Protein AF-A0A7J4UZ58-F1 (afdb_monomer_lite)

pLDDT: mean 90.43, std 11.63, range [40.84, 98.69]

Sequence (349 aa):
MAEDREKKTPEQIKGKILDALNAKPLNALDISKAINSNWSTVKSYIVELVKEEKVKELAFGEKNVIYVKVTGDTYFNLPVKEKDRDMMKFIFSNAIREYRRLKGTQIKKTELAKLVYHIDSKMNLKLPIVWYLYGPMPLMIIDVQRDYSTTYIPENGRQIIKEIEKWITEKSKMYVREIVKECYLQSNAKLYDLKQDLFAMLQSGKVDGIGNNAREFYLAYLTGDYSENERQMVYEFYSIVSGLEFLNKLSKEAMSKILIALDGLWKFIASKTLYQSMIKIGYSKDELEIYLGSIIETKKMLAQESLNELNEEYLGALPSKPIRLKENEISRKIAKVMDEWTQSESWRK

Radius of gyration: 27.01 Å; chains: 1; bounding box: 63×48×90 Å

Secondary structure (DSSP, 8-state):
---------HHHHHHHHHHHHHHS-B-HHHHHHHTT--HHHHHHHHHHHHHTTSEEEEEETTTEEEEEE--SSBGGG----HHHHHHHHHHHHHHHHHHHHHHSSPPPHHHHHHHHHHHHHHHT----EEEETTEEEESBPP-TTS----S---TTHHHHHHHHHHHHHHGGGS-HHHHHHHHHHHTT-HHHHHHHHHHHHHHHT--TTHHHHHHHHHHHHHTS---HHHHHHHHHHHHHHHHHHHTT---HHHHHHHHHHHHHHHHHHHHHHHHHHHHHTT--HHHHIIIIIHHHHHHHHHHHHHHHHHHHHHHHHS-SS-------HHHHHHHHHHHHHHHHHHTT-

Structure (mmCIF, N/CA/C/O backbone):
data_AF-A0A7J4UZ58-F1
#
_entry.id   AF-A0A7J4UZ58-F1
#
loop_
_atom_site.group_PDB
_atom_site.id
_atom_site.type_symbol
_atom_site.label_atom_id
_atom_site.label_alt_id
_atom_site.label_comp_id
_atom_site.label_asym_id
_atom_site.label_entity_id
_atom_site.label_seq_id
_atom_site.pdbx_PDB_ins_code
_atom_site.Cartn_x
_atom_site.Cartn_y
_atom_site.Cartn_z
_atom_site.occupancy
_atom_site.B_iso_or_equiv
_atom_site.auth_seq_id
_atom_site.auth_comp_id
_atom_site.auth_asym_id
_atom_site.auth_atom_id
_atom_site.pdbx_PDB_model_num
ATOM 1 N N . MET A 1 1 ? -42.752 19.132 30.552 1.00 40.84 1 MET A N 1
ATOM 2 C CA . MET A 1 1 ? -41.726 18.656 31.501 1.00 40.84 1 MET A CA 1
ATOM 3 C C . MET A 1 1 ? -40.384 18.810 30.813 1.00 40.84 1 MET A C 1
ATOM 5 O O . MET A 1 1 ? -40.137 18.105 29.845 1.00 40.84 1 MET A O 1
ATOM 9 N N . ALA A 1 2 ? -39.602 19.816 31.198 1.00 42.69 2 ALA A N 1
ATOM 10 C CA . ALA A 1 2 ? -38.239 19.957 30.707 1.00 42.69 2 ALA A CA 1
ATOM 11 C C . ALA A 1 2 ? -37.394 18.938 31.474 1.00 42.69 2 ALA A C 1
ATOM 13 O O . ALA A 1 2 ? -37.239 19.077 32.683 1.00 42.69 2 ALA A O 1
ATOM 14 N N . GLU A 1 3 ? -36.942 17.879 30.801 1.00 46.44 3 GLU A N 1
ATOM 15 C CA . GLU A 1 3 ? -35.879 17.036 31.345 1.00 46.44 3 GLU A CA 1
ATOM 16 C C . GLU A 1 3 ? -34.691 17.942 31.658 1.00 46.44 3 GLU A C 1
ATOM 18 O O . GLU A 1 3 ? -34.202 18.661 30.780 1.00 46.44 3 GLU A O 1
ATOM 23 N N . ASP A 1 4 ? -34.284 17.934 32.921 1.00 43.88 4 ASP A N 1
ATOM 24 C CA . ASP A 1 4 ? -33.146 18.677 33.433 1.00 43.88 4 ASP A CA 1
ATOM 25 C C . ASP A 1 4 ? -31.890 18.126 32.743 1.00 43.88 4 ASP A C 1
ATOM 27 O O . ASP A 1 4 ? -31.331 17.092 33.115 1.00 43.88 4 ASP A O 1
ATOM 31 N N . ARG A 1 5 ? -31.519 18.734 31.611 1.00 57.69 5 ARG A N 1
ATOM 32 C CA . ARG A 1 5 ? -30.355 18.315 30.829 1.00 57.69 5 ARG A CA 1
ATOM 33 C C . ARG A 1 5 ? -29.116 18.698 31.620 1.00 57.69 5 ARG A C 1
ATOM 35 O O . ARG A 1 5 ? -28.668 19.842 31.553 1.00 57.69 5 ARG A O 1
ATOM 42 N N . GLU A 1 6 ? -28.562 17.722 32.330 1.00 66.06 6 GLU A N 1
ATOM 43 C CA . GLU A 1 6 ? -27.261 17.805 32.988 1.00 66.06 6 GLU A CA 1
ATOM 44 C C . GLU A 1 6 ? -26.247 18.494 32.054 1.00 66.06 6 GLU A C 1
ATOM 46 O O . GLU A 1 6 ? -26.029 18.071 30.907 1.00 66.06 6 GLU A O 1
ATOM 51 N N . LYS A 1 7 ? -25.672 19.617 32.506 1.00 70.75 7 LYS A N 1
ATOM 52 C CA . LYS A 1 7 ? -24.712 20.390 31.709 1.00 70.75 7 LYS A CA 1
ATOM 53 C C . LYS A 1 7 ? -23.447 19.556 31.512 1.00 70.75 7 LYS A C 1
ATOM 55 O O . LYS A 1 7 ? -22.651 19.401 32.431 1.00 70.75 7 LYS A O 1
ATOM 60 N N . LYS A 1 8 ? -23.257 19.048 30.293 1.00 79.19 8 LYS A N 1
ATOM 61 C CA . LYS A 1 8 ? -22.042 18.326 29.890 1.00 79.19 8 LYS A CA 1
ATOM 62 C C . LYS A 1 8 ? -20.824 19.254 29.999 1.00 79.19 8 LYS A C 1
ATOM 64 O O . LYS A 1 8 ? -20.886 20.390 29.528 1.00 79.19 8 LYS A O 1
ATOM 69 N N . THR A 1 9 ? -19.722 18.771 30.569 1.00 88.38 9 THR A N 1
ATOM 70 C CA . THR A 1 9 ? -18.454 19.519 30.620 1.00 88.38 9 THR A CA 1
ATOM 71 C C . THR A 1 9 ? -17.798 19.603 29.231 1.00 88.38 9 THR A C 1
ATOM 73 O O . THR A 1 9 ? -18.103 18.780 28.357 1.00 88.38 9 THR A O 1
ATOM 76 N N . PRO A 1 10 ? -16.878 20.559 28.998 1.00 87.56 10 PRO A N 1
ATOM 77 C CA . PRO A 1 10 ? -16.119 20.647 27.748 1.00 87.56 10 PRO A CA 1
ATOM 78 C C . PRO A 1 10 ? -15.441 19.325 27.352 1.00 87.56 10 PRO A C 1
ATOM 80 O O . PRO A 1 10 ? -15.544 18.881 26.208 1.00 87.56 10 PRO A O 1
ATOM 83 N N . GLU A 1 11 ? -14.818 18.641 28.309 1.00 90.38 11 GLU A N 1
ATOM 84 C CA . GLU A 1 11 ? -14.111 17.372 28.113 1.00 90.38 11 GLU A CA 1
ATOM 85 C C . GLU A 1 11 ? -15.078 16.241 27.759 1.00 90.38 11 GLU A C 1
ATOM 87 O O . GLU A 1 11 ? -14.784 15.426 26.885 1.00 90.38 11 GLU A O 1
ATOM 92 N N . GLN A 1 12 ? -16.263 16.216 28.376 1.00 91.88 12 GLN A N 1
ATOM 93 C CA . GLN A 1 12 ? -17.307 15.248 28.041 1.00 91.88 12 GLN A CA 1
ATOM 94 C C . GLN A 1 12 ? -17.827 15.450 26.615 1.00 91.88 12 GLN A C 1
ATOM 96 O O . GLN A 1 12 ? -18.115 14.476 25.919 1.00 91.88 12 GLN A O 1
A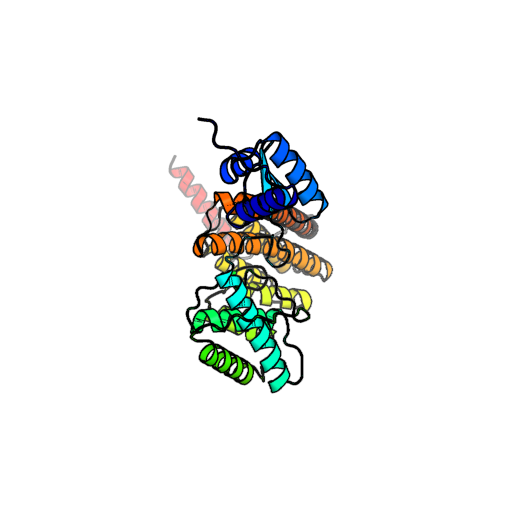TOM 101 N N . ILE A 1 13 ? -17.952 16.701 26.160 1.00 92.25 13 ILE A N 1
ATOM 102 C CA . ILE A 1 13 ? -18.369 16.997 24.785 1.00 92.25 13 ILE A CA 1
ATOM 103 C C . ILE A 1 13 ? -17.272 16.580 23.803 1.00 92.25 13 ILE A C 1
ATOM 105 O O . ILE A 1 13 ? -17.574 15.870 22.845 1.00 92.25 13 ILE A O 1
ATOM 109 N N . LYS A 1 14 ? -16.008 16.942 24.063 1.00 94.62 14 LYS A N 1
ATOM 110 C CA . LYS A 1 14 ? -14.858 16.510 23.251 1.00 94.62 14 LYS A CA 1
ATOM 111 C C . LYS A 1 14 ? -14.766 14.984 23.160 1.00 94.62 14 LYS A C 1
ATOM 113 O O . LYS A 1 14 ? -14.627 14.457 22.060 1.00 94.62 14 LYS A O 1
ATOM 118 N N . GLY A 1 15 ? -14.920 14.275 24.280 1.00 93.50 15 GLY A N 1
ATOM 119 C CA . GLY A 1 15 ? -14.957 12.810 24.318 1.00 93.50 15 GLY A CA 1
ATOM 120 C C . GLY A 1 15 ? -16.061 12.237 23.428 1.00 93.50 15 GLY A C 1
ATOM 121 O O . GLY A 1 15 ? -15.781 11.446 22.534 1.00 93.50 15 GLY A O 1
ATOM 122 N N . LYS A 1 16 ? -17.295 12.738 23.567 1.00 94.31 16 LYS A N 1
ATOM 123 C CA . LYS A 1 16 ? -18.430 12.298 22.736 1.00 94.31 16 LYS A CA 1
ATOM 124 C C . LYS A 1 16 ? -18.244 12.592 21.246 1.00 94.31 16 LYS A C 1
ATOM 126 O O . LYS A 1 16 ? -18.680 11.794 20.421 1.00 94.31 16 LYS A O 1
ATOM 131 N N . ILE A 1 17 ? -17.606 13.710 20.886 1.00 94.56 17 ILE A N 1
ATOM 132 C CA . ILE A 1 17 ? -17.245 14.006 19.490 1.00 94.56 17 ILE A CA 1
ATOM 133 C C . ILE A 1 17 ? -16.279 12.935 18.966 1.00 94.56 17 ILE A C 1
ATOM 135 O O . ILE A 1 17 ? -16.510 12.373 17.897 1.00 94.56 17 ILE A O 1
ATOM 139 N N . LEU A 1 18 ? -15.225 12.621 19.722 1.00 93.06 18 LEU A N 1
ATOM 140 C CA . LEU A 1 18 ? -14.241 11.605 19.337 1.00 93.06 18 LEU A CA 1
ATOM 141 C C . LEU A 1 18 ? -14.850 10.198 19.260 1.00 93.06 18 LEU A C 1
ATOM 143 O O . LEU A 1 18 ? -14.444 9.418 18.401 1.00 93.06 18 LEU A O 1
ATOM 147 N N . ASP A 1 19 ? -15.822 9.877 20.112 1.00 90.75 19 ASP A N 1
ATOM 148 C CA . ASP A 1 19 ? -16.545 8.603 20.074 1.00 90.75 19 ASP A CA 1
ATOM 149 C C . ASP A 1 19 ? -17.475 8.504 18.860 1.00 90.75 19 ASP A C 1
ATOM 151 O O . ASP A 1 19 ? -17.537 7.460 18.213 1.00 90.75 19 ASP A O 1
ATOM 155 N N . ALA A 1 20 ? -18.148 9.596 18.486 1.00 91.62 20 ALA A N 1
ATOM 156 C CA . ALA A 1 20 ? -18.936 9.637 17.256 1.00 91.62 20 ALA A CA 1
ATOM 157 C C . ALA A 1 20 ? -18.043 9.454 16.013 1.00 91.62 20 ALA A C 1
ATOM 159 O O . ALA A 1 20 ? -18.374 8.683 15.112 1.00 91.62 20 ALA A O 1
ATOM 160 N N . LEU A 1 21 ? -16.878 10.110 15.999 1.00 90.25 21 LEU A N 1
ATOM 161 C CA . LEU A 1 21 ? -15.898 10.030 14.911 1.00 90.25 21 LEU A CA 1
ATOM 162 C C . LEU A 1 21 ? -15.091 8.722 14.882 1.00 90.25 21 LEU A C 1
ATOM 164 O O . LEU A 1 21 ? -14.483 8.412 13.861 1.00 90.25 21 LEU A O 1
ATOM 168 N N . ASN A 1 22 ? -15.081 7.944 15.971 1.00 84.81 22 ASN A N 1
ATOM 169 C CA . ASN A 1 22 ? -14.521 6.587 15.987 1.00 84.81 22 ASN A CA 1
ATOM 170 C C . ASN A 1 22 ? -15.298 5.645 15.058 1.00 84.81 22 ASN A C 1
ATOM 172 O O . ASN A 1 22 ? -14.719 4.698 14.529 1.00 84.81 22 ASN A O 1
ATOM 176 N N . ALA A 1 23 ? -16.606 5.873 14.903 1.00 80.62 23 ALA A N 1
ATOM 177 C CA . ALA A 1 23 ? -17.464 5.002 14.115 1.00 80.62 23 ALA A CA 1
ATOM 178 C C . ALA A 1 23 ? -17.334 5.280 12.613 1.00 80.62 23 ALA A C 1
ATOM 180 O O . ALA A 1 23 ? -17.214 4.338 11.834 1.00 80.62 23 ALA A O 1
ATOM 181 N N . LYS A 1 24 ? -17.372 6.559 12.214 1.00 84.69 24 LYS A N 1
ATOM 182 C CA . LYS A 1 24 ? -17.272 6.994 10.813 1.00 84.69 24 LYS A CA 1
ATOM 183 C C . LYS A 1 24 ? -16.962 8.496 10.693 1.00 84.69 24 LYS A C 1
ATOM 185 O O . LYS A 1 24 ? -17.188 9.232 11.657 1.00 84.69 24 LYS A O 1
ATOM 190 N N . PRO A 1 25 ? -16.509 8.973 9.517 1.00 88.69 25 PRO A N 1
ATOM 191 C CA . PRO A 1 25 ? -16.452 10.400 9.209 1.00 88.69 25 PRO A CA 1
ATOM 192 C C . PRO A 1 25 ? -17.823 11.067 9.326 1.00 88.69 25 PRO A C 1
ATOM 194 O O . PRO A 1 25 ? -18.823 10.518 8.863 1.00 88.69 25 PRO A O 1
ATOM 197 N N . LEU A 1 26 ? -17.876 12.269 9.902 1.00 91.38 26 LEU A N 1
ATOM 198 C CA . LEU A 1 26 ? -19.118 13.029 10.065 1.00 91.38 26 LEU A CA 1
ATOM 199 C C . LEU A 1 26 ? -18.877 14.525 9.840 1.00 91.38 26 LEU A C 1
ATOM 201 O O . LEU A 1 26 ? -17.816 15.049 10.174 1.00 91.38 26 LEU A O 1
ATOM 205 N N . ASN A 1 27 ? -19.876 15.239 9.323 1.00 92.62 27 ASN A N 1
ATOM 206 C CA . ASN A 1 27 ? -19.876 16.705 9.342 1.00 92.62 27 ASN A CA 1
ATOM 207 C C . ASN A 1 27 ? -20.341 17.232 10.720 1.00 92.62 27 ASN A C 1
ATOM 209 O O . ASN A 1 27 ? -20.888 16.493 11.542 1.00 92.62 27 ASN A O 1
ATOM 213 N N . ALA A 1 28 ? -20.164 18.532 10.978 1.00 92.38 28 ALA A N 1
ATOM 214 C CA . ALA A 1 28 ? -20.520 19.139 12.269 1.00 92.38 28 ALA A CA 1
ATOM 215 C 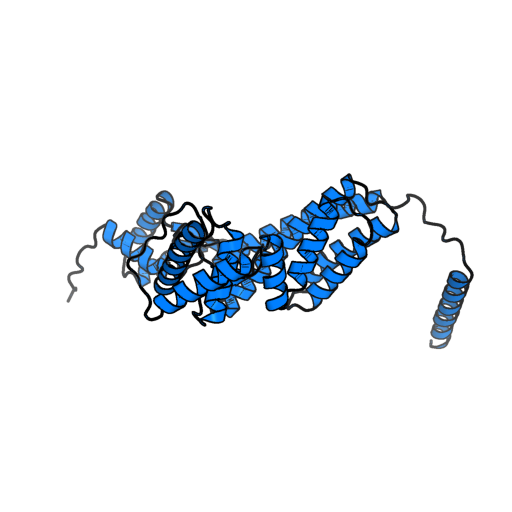C . ALA A 1 28 ? -22.010 18.985 12.645 1.00 92.38 28 ALA A C 1
ATOM 217 O O . ALA A 1 28 ? -22.341 18.880 13.829 1.00 92.38 28 ALA A O 1
ATOM 218 N N . LEU A 1 29 ? -22.914 18.966 11.659 1.00 92.69 29 LEU A N 1
ATOM 219 C CA . LEU A 1 29 ? -24.349 18.789 11.891 1.00 92.69 29 LEU A CA 1
ATOM 220 C C . LEU A 1 29 ? -24.670 17.364 12.344 1.00 92.69 29 LEU A C 1
ATOM 222 O O . LEU A 1 29 ? -25.416 17.179 13.305 1.00 92.69 29 LEU A O 1
ATOM 226 N N . ASP A 1 30 ? -24.078 16.367 11.700 1.00 94.06 30 ASP A N 1
ATOM 227 C CA . ASP A 1 30 ? -24.300 14.968 12.047 1.00 94.06 30 ASP A CA 1
ATOM 228 C C . ASP A 1 30 ? -23.662 14.614 13.393 1.00 94.06 30 ASP A C 1
ATOM 230 O O . ASP A 1 30 ? -24.269 13.884 14.175 1.00 94.06 30 ASP A O 1
ATOM 234 N N . ILE A 1 31 ? -22.513 15.211 13.733 1.00 94.69 31 ILE A N 1
ATOM 235 C CA . ILE A 1 31 ? -21.921 15.102 15.078 1.00 94.69 31 ILE A CA 1
ATOM 236 C C . ILE A 1 31 ? -22.871 15.694 16.126 1.00 94.69 31 ILE A C 1
ATOM 238 O O . ILE A 1 31 ? -23.152 15.053 17.137 1.00 94.69 31 ILE A O 1
ATOM 242 N N . SER A 1 32 ? -23.405 16.896 15.878 1.00 94.00 32 SER A N 1
ATOM 243 C CA . SER A 1 32 ? -24.368 17.566 16.765 1.00 94.00 32 SER A CA 1
ATOM 244 C C . SER A 1 32 ? -25.606 16.712 17.037 1.00 94.00 32 SER A C 1
ATOM 246 O O . SER A 1 32 ? -26.010 16.583 18.199 1.00 94.00 32 SER A O 1
ATOM 248 N N . LYS A 1 33 ? -26.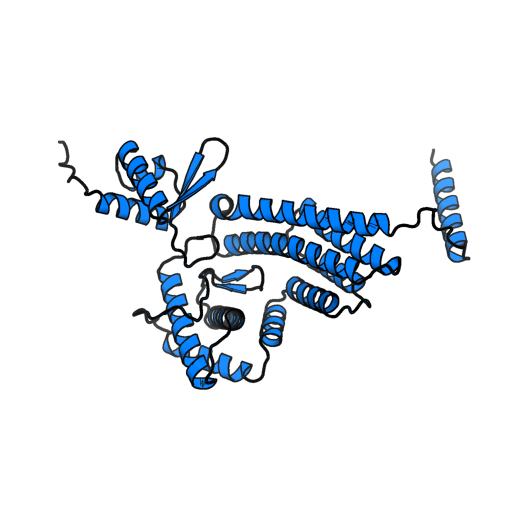152 16.069 15.998 1.00 94.19 33 LYS A N 1
ATOM 249 C CA . LYS A 1 33 ? -27.254 15.108 16.127 1.00 94.19 33 LYS A CA 1
ATOM 250 C C . LYS A 1 33 ? -26.836 13.873 16.926 1.00 94.19 33 LYS A C 1
ATOM 252 O O . LYS A 1 33 ? -27.529 13.514 17.873 1.00 94.19 33 LYS A O 1
ATOM 257 N N . ALA A 1 34 ? -25.696 13.263 16.595 1.00 92.81 34 ALA A N 1
ATOM 258 C CA . ALA A 1 34 ? -25.220 12.030 17.223 1.00 92.81 34 ALA A CA 1
ATOM 259 C C . ALA A 1 34 ? -24.989 12.177 18.735 1.00 92.81 34 ALA A C 1
ATOM 261 O O . ALA A 1 34 ? -25.316 11.275 19.501 1.00 92.81 34 ALA A O 1
ATOM 262 N N . ILE A 1 35 ? -24.465 13.322 19.185 1.00 93.62 35 ILE A N 1
ATOM 263 C CA . ILE A 1 35 ? -24.144 13.541 20.605 1.00 93.62 35 ILE A CA 1
ATOM 264 C C . ILE A 1 35 ? -25.227 14.321 21.369 1.00 93.62 35 ILE A C 1
ATOM 266 O O . ILE A 1 35 ? -25.037 14.621 22.558 1.00 93.62 35 ILE A O 1
ATOM 270 N N . ASN A 1 36 ? -26.337 14.665 20.699 1.00 92.50 36 ASN A N 1
ATOM 271 C CA . ASN A 1 36 ? -27.421 15.518 21.193 1.00 92.50 36 ASN A CA 1
ATOM 272 C C . ASN A 1 36 ? -26.872 16.796 21.861 1.00 92.50 36 ASN A C 1
ATOM 274 O O . ASN A 1 36 ? -26.967 16.982 23.082 1.00 92.50 36 ASN A O 1
ATOM 278 N N . SER A 1 37 ? -26.189 17.625 21.067 1.00 91.31 37 SER A N 1
ATOM 279 C CA . SER A 1 37 ? -25.589 18.895 21.500 1.00 91.31 37 SER A CA 1
ATOM 280 C C . SER A 1 37 ? -25.815 19.995 20.466 1.00 91.31 37 SER A C 1
ATOM 282 O O . SER A 1 37 ? -26.085 19.710 19.301 1.00 91.31 37 SER A O 1
ATOM 284 N N . ASN A 1 38 ? -25.706 21.258 20.880 1.00 93.19 38 ASN A N 1
ATOM 285 C CA . ASN A 1 38 ? -25.886 22.399 19.987 1.00 93.19 38 ASN A CA 1
ATOM 286 C C . ASN A 1 38 ? -24.770 22.451 18.928 1.00 93.19 38 ASN A C 1
ATOM 288 O O . ASN A 1 38 ? -23.594 22.251 19.236 1.00 93.19 38 ASN A O 1
ATOM 292 N N . TRP A 1 39 ? -25.142 22.750 17.683 1.00 92.62 39 TRP A N 1
ATOM 293 C CA . TRP A 1 39 ? -24.215 22.829 16.557 1.00 92.62 39 TRP A CA 1
ATOM 294 C C . TRP A 1 39 ? -23.080 23.843 16.761 1.00 92.62 39 TRP A C 1
ATOM 296 O O . TRP A 1 39 ? -21.934 23.529 16.445 1.00 92.62 39 TRP A O 1
ATOM 306 N N . SER A 1 40 ? -23.357 25.028 17.321 1.00 91.75 40 SER A N 1
ATOM 307 C CA . SER A 1 40 ? -22.324 26.051 17.548 1.00 91.75 40 SER A CA 1
ATOM 308 C C . SER A 1 40 ? -21.296 25.588 18.583 1.00 91.75 40 SER A C 1
ATOM 310 O O . SER A 1 40 ? -20.094 25.749 18.378 1.00 91.75 40 SER A O 1
ATOM 312 N N . THR A 1 41 ? -21.761 24.924 19.645 1.00 91.94 41 THR A N 1
ATOM 313 C CA . THR A 1 41 ? -20.916 24.298 20.667 1.00 91.94 41 THR A CA 1
ATOM 314 C C . THR A 1 41 ? -20.043 23.199 20.067 1.00 91.94 41 THR A C 1
ATOM 316 O O . THR A 1 41 ? -18.834 23.184 20.285 1.00 91.94 41 THR A O 1
ATOM 319 N N . VAL A 1 42 ? -20.631 22.304 19.267 1.00 93.62 42 VAL A N 1
ATOM 320 C CA . VAL A 1 42 ? -19.889 21.243 18.571 1.00 93.62 42 VAL A CA 1
ATOM 321 C C . VAL A 1 42 ? -18.829 21.830 17.647 1.00 93.62 42 VAL A C 1
ATOM 323 O O . VAL A 1 42 ? -17.684 21.394 17.695 1.00 93.62 42 VAL A O 1
ATOM 326 N N . LYS A 1 43 ? -19.169 22.856 16.862 1.00 93.25 43 LYS A N 1
ATOM 327 C CA . LYS A 1 43 ? -18.223 23.516 15.959 1.00 93.25 43 LYS A CA 1
ATOM 328 C C . LYS A 1 43 ? -17.033 24.127 16.707 1.00 93.25 43 LYS A C 1
ATOM 330 O O . LYS A 1 43 ? -15.903 23.941 16.268 1.00 93.25 43 LYS A O 1
ATOM 335 N N . SER A 1 44 ? -17.265 24.794 17.842 1.00 94.81 44 SER A N 1
ATOM 336 C CA . SER A 1 44 ? -16.187 25.349 18.680 1.00 94.81 44 SER A CA 1
ATOM 337 C C . SER A 1 44 ? -15.220 24.261 19.150 1.00 94.81 44 SER A C 1
ATOM 339 O O . SER A 1 44 ? -14.011 24.377 18.955 1.00 94.81 44 SER A O 1
ATOM 341 N N . TYR A 1 45 ? -15.745 23.163 19.700 1.00 96.25 45 TYR A N 1
ATOM 342 C CA . TYR A 1 45 ? -14.899 22.080 20.205 1.00 96.25 45 TYR A CA 1
ATOM 343 C C . TYR A 1 45 ? -14.229 21.261 19.105 1.00 96.25 45 TYR A C 1
ATOM 345 O O . TYR A 1 45 ? -13.135 20.752 19.324 1.00 96.25 45 TYR A O 1
ATOM 353 N N . ILE A 1 46 ? -14.830 21.157 17.920 1.00 94.62 46 ILE A N 1
ATOM 354 C CA . ILE A 1 46 ? -14.162 20.571 16.755 1.00 94.62 46 ILE A CA 1
ATOM 355 C C . ILE A 1 46 ? -12.933 21.399 16.373 1.00 94.62 46 ILE A C 1
ATOM 357 O O . ILE A 1 46 ? -11.870 20.820 16.185 1.00 94.62 46 ILE A O 1
ATOM 361 N N . VAL A 1 47 ? -13.037 22.733 16.319 1.00 94.06 47 VAL A N 1
ATOM 362 C CA . VAL A 1 47 ? -11.887 23.607 16.018 1.00 94.06 47 VAL A CA 1
ATOM 363 C C . VAL A 1 47 ? -10.764 23.415 17.040 1.00 94.06 47 VAL A C 1
ATOM 365 O O . VAL A 1 47 ? -9.593 23.373 16.671 1.00 94.06 47 VAL A O 1
ATOM 368 N N . GLU A 1 48 ? -11.101 23.262 18.322 1.00 95.06 48 GLU A N 1
ATOM 369 C CA . GLU A 1 48 ? -10.116 22.921 19.354 1.00 95.06 48 GLU A CA 1
ATOM 370 C C . GLU A 1 48 ? -9.488 21.541 19.113 1.00 95.06 48 GLU A C 1
ATOM 372 O O . GLU A 1 48 ? -8.268 21.425 19.113 1.00 95.06 48 GLU A O 1
ATOM 377 N N . LEU A 1 49 ? -10.290 20.509 18.834 1.00 95.19 49 LEU A N 1
ATOM 378 C CA . LEU A 1 49 ? -9.794 19.157 18.552 1.00 95.19 49 LEU A CA 1
ATOM 379 C C . LEU A 1 49 ? -8.921 19.082 17.289 1.00 95.19 49 LEU A C 1
ATOM 381 O O . LEU A 1 49 ? -8.020 18.246 17.229 1.00 95.19 49 LEU A O 1
ATOM 385 N N . VAL A 1 50 ? -9.172 19.944 16.301 1.00 93.81 50 VAL A N 1
ATOM 386 C CA . VAL A 1 50 ? -8.330 20.100 15.106 1.00 93.81 50 VAL A CA 1
ATOM 387 C C . VAL A 1 50 ? -6.989 20.731 15.467 1.00 93.81 50 VAL A C 1
ATOM 389 O O . VAL A 1 50 ? -5.950 20.227 15.050 1.00 93.81 50 VAL A O 1
ATOM 392 N N . LYS A 1 51 ? -6.985 21.783 16.297 1.00 93.50 51 LYS A N 1
ATOM 393 C CA . LYS A 1 51 ? -5.745 22.386 16.821 1.00 93.50 51 LYS A CA 1
ATOM 394 C C . LYS A 1 51 ? -4.941 21.419 17.693 1.00 93.50 51 LYS A C 1
ATOM 396 O O . LYS A 1 51 ? -3.720 21.485 17.698 1.00 93.50 51 LYS A O 1
ATOM 401 N N . GLU A 1 52 ? -5.620 20.533 18.418 1.00 93.06 52 GLU A N 1
ATOM 402 C CA . GLU A 1 52 ? -5.014 19.458 19.215 1.00 93.06 52 GLU A CA 1
ATOM 403 C C . GLU A 1 52 ? -4.562 18.249 18.367 1.00 93.06 52 GLU A C 1
ATOM 405 O O . GLU A 1 52 ? -4.133 17.248 18.935 1.00 93.06 52 GLU A O 1
ATOM 410 N N . GLU A 1 53 ? -4.706 18.294 17.035 1.00 90.62 53 GLU A N 1
ATOM 411 C CA . GLU A 1 53 ? -4.387 17.203 16.095 1.00 90.62 53 GLU A CA 1
ATOM 412 C C . GLU A 1 53 ? -5.130 15.878 16.362 1.00 90.62 53 GLU A C 1
ATOM 414 O O . GLU A 1 53 ? -4.766 14.825 15.842 1.00 90.62 53 GLU A O 1
ATOM 419 N N . LYS A 1 54 ? -6.217 15.911 17.143 1.00 91.12 54 LYS A N 1
ATOM 420 C CA . LYS A 1 54 ? -7.067 14.740 17.434 1.00 91.12 54 LYS A CA 1
ATOM 421 C C . LYS A 1 54 ? -8.135 14.514 16.371 1.00 91.12 54 LYS A C 1
ATOM 423 O O . LYS A 1 54 ? -8.686 13.416 16.259 1.00 91.12 54 LYS A O 1
ATOM 428 N N . VAL A 1 55 ? -8.453 15.554 15.609 1.00 92.19 55 VAL A N 1
ATOM 429 C CA . VAL A 1 55 ? -9.402 15.538 14.496 1.00 92.19 55 VAL A CA 1
ATOM 430 C C . VAL A 1 55 ? -8.742 16.193 13.290 1.00 92.19 55 VAL A C 1
ATOM 432 O O . VAL A 1 55 ? -8.006 17.162 13.428 1.00 92.19 55 VAL A O 1
ATOM 435 N N . LYS A 1 56 ? -9.011 15.673 12.095 1.00 90.19 56 LYS A N 1
ATOM 436 C CA . LYS A 1 56 ? -8.589 16.275 10.833 1.00 90.19 56 LYS A CA 1
ATOM 437 C C . LYS A 1 56 ? -9.813 16.708 10.040 1.00 90.19 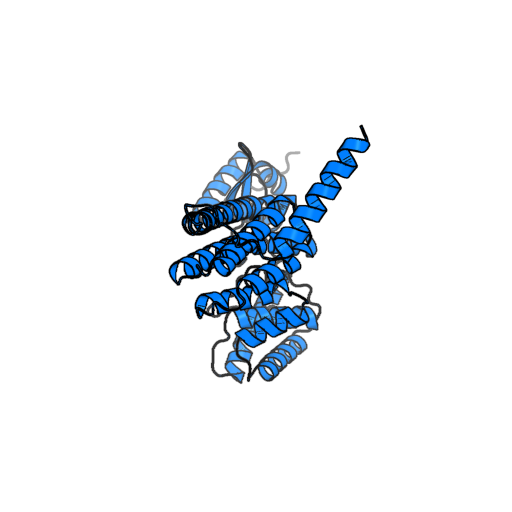56 LYS A C 1
ATOM 439 O O . LYS A 1 56 ? -10.802 15.977 9.970 1.00 90.19 56 LYS A O 1
ATOM 444 N N . GLU A 1 57 ? -9.721 17.885 9.439 1.00 89.25 57 GLU A N 1
ATOM 445 C CA . GLU A 1 57 ? -10.713 18.384 8.492 1.00 89.25 57 GLU A CA 1
ATOM 446 C C . GLU A 1 57 ? -10.394 17.860 7.090 1.00 89.25 57 GLU A C 1
ATOM 448 O O . GLU A 1 57 ? -9.254 17.939 6.623 1.00 89.25 57 GLU A O 1
ATOM 453 N N . LEU A 1 58 ? -11.405 17.314 6.425 1.00 84.00 58 LEU A N 1
ATOM 454 C CA . LEU A 1 58 ? -11.359 16.892 5.035 1.00 84.00 58 LEU A CA 1
ATOM 455 C C . LEU A 1 58 ? -12.431 17.680 4.282 1.00 84.00 58 LEU A C 1
ATOM 457 O O . LEU A 1 58 ? -13.622 17.583 4.586 1.00 84.00 58 LEU A O 1
ATOM 461 N N . ALA A 1 59 ? -12.003 18.495 3.321 1.00 74.31 59 ALA A N 1
ATOM 462 C CA . ALA A 1 59 ? -12.925 19.178 2.426 1.00 74.31 59 ALA A CA 1
ATOM 463 C C . ALA A 1 59 ? -13.531 18.154 1.457 1.00 74.31 59 ALA A C 1
ATOM 465 O O . ALA A 1 59 ? -12.803 17.441 0.767 1.00 74.31 59 ALA A O 1
ATOM 466 N N . PHE A 1 60 ? -14.859 18.081 1.415 1.00 64.62 60 PHE A N 1
ATOM 467 C CA . PHE A 1 60 ? -15.616 17.227 0.510 1.00 64.62 60 PHE A CA 1
ATOM 468 C C . PHE A 1 60 ? -16.487 18.113 -0.394 1.00 64.62 60 PHE A C 1
ATOM 470 O O . PHE A 1 60 ? -17.567 18.567 -0.011 1.00 64.62 60 PHE A O 1
ATOM 477 N N . GLY A 1 61 ? -15.988 18.410 -1.596 1.00 65.81 61 GLY A N 1
ATOM 478 C CA . GLY A 1 61 ? -16.590 19.402 -2.496 1.00 65.81 61 GLY A CA 1
ATOM 479 C C . GLY A 1 61 ? -16.429 20.850 -2.004 1.00 65.81 61 GLY A C 1
ATOM 480 O O . GLY A 1 61 ? -15.643 21.132 -1.105 1.00 65.81 61 GLY A O 1
ATOM 481 N N . GLU A 1 62 ? -17.179 21.787 -2.594 1.00 61.28 62 GLU A N 1
ATOM 482 C CA . GLU A 1 62 ? -16.986 23.232 -2.361 1.00 61.28 62 GLU A CA 1
ATOM 483 C C . GLU A 1 62 ? -17.483 23.741 -0.995 1.00 61.28 62 GLU A C 1
ATOM 485 O O . GLU A 1 62 ? -17.087 24.824 -0.567 1.00 61.28 62 GLU A O 1
ATOM 490 N N . LYS A 1 63 ? -18.382 23.014 -0.311 1.00 68.56 63 LYS A N 1
ATOM 491 C CA . LYS A 1 63 ? -19.078 23.534 0.889 1.00 68.56 63 LYS A CA 1
ATOM 492 C C . LYS A 1 63 ? -19.215 22.567 2.065 1.00 68.56 63 LYS A C 1
ATOM 494 O O . LYS A 1 63 ? -19.645 23.005 3.132 1.00 68.56 63 LYS A O 1
ATOM 499 N N . ASN A 1 64 ? -18.859 21.290 1.917 1.00 80.44 64 ASN A N 1
ATOM 500 C CA . ASN A 1 64 ? -19.007 20.321 3.002 1.00 80.44 64 ASN A CA 1
ATOM 501 C C . ASN A 1 64 ? -17.649 20.000 3.626 1.00 80.44 64 ASN A C 1
ATOM 503 O O . ASN A 1 64 ? -16.743 19.510 2.960 1.00 80.44 64 ASN A O 1
ATOM 507 N N . VAL A 1 65 ? -17.521 20.261 4.926 1.00 87.62 65 VAL A N 1
ATOM 508 C CA . VAL A 1 65 ? -16.363 19.838 5.721 1.00 87.62 65 VAL A CA 1
ATOM 509 C C . VAL A 1 65 ? -16.745 18.580 6.484 1.00 87.62 65 VAL A C 1
ATOM 511 O O . VAL A 1 65 ? -17.736 18.564 7.223 1.00 87.62 65 VAL A O 1
ATOM 514 N N . ILE A 1 66 ? -15.957 17.530 6.291 1.00 89.81 66 ILE A N 1
ATOM 515 C CA . ILE A 1 66 ? -16.077 16.270 7.010 1.00 89.81 66 ILE A CA 1
ATOM 516 C C . ILE A 1 66 ? -14.918 16.175 7.993 1.00 89.81 66 ILE A C 1
ATOM 518 O O . ILE A 1 66 ? -13.775 16.493 7.674 1.00 89.81 66 ILE A O 1
ATOM 522 N N . TYR A 1 67 ? -15.222 15.733 9.204 1.00 91.12 67 TYR A N 1
ATOM 523 C CA . TYR A 1 67 ? -14.250 15.552 10.264 1.00 91.12 67 TYR A CA 1
ATOM 524 C C . TYR A 1 67 ? -13.948 14.071 10.424 1.00 91.12 67 TYR A C 1
ATOM 526 O O . TYR A 1 67 ? -14.853 13.234 10.395 1.00 91.12 67 TYR A O 1
ATOM 534 N N . VAL A 1 68 ? -12.671 13.752 10.607 1.00 90.00 68 VAL A N 1
ATOM 535 C CA . VAL A 1 68 ? -12.205 12.393 10.894 1.00 90.00 68 VAL A CA 1
ATOM 536 C C . VAL A 1 68 ? -11.344 12.398 12.141 1.00 90.00 68 VAL A C 1
ATOM 538 O O . VAL A 1 68 ? -10.560 13.321 12.360 1.00 90.00 68 VAL A O 1
ATOM 541 N N . LYS A 1 69 ? -11.472 11.362 12.967 1.00 90.19 69 LYS A N 1
ATOM 542 C CA . LYS A 1 69 ? -10.586 11.191 14.115 1.00 90.19 69 LYS A CA 1
ATOM 543 C C . LYS A 1 69 ? -9.185 10.815 13.640 1.00 90.19 69 LYS A C 1
ATOM 545 O O . LYS A 1 69 ? -9.024 9.952 12.780 1.00 90.19 69 LYS A O 1
ATOM 550 N N . VAL A 1 70 ? -8.176 11.429 14.239 1.00 87.44 70 VAL A N 1
ATOM 551 C CA . VAL A 1 70 ? -6.776 11.060 14.045 1.00 87.44 70 VAL A CA 1
ATOM 552 C C . VAL A 1 70 ? -6.397 10.083 15.149 1.00 87.44 70 VAL A C 1
ATOM 554 O O . VAL A 1 70 ? -6.397 10.432 16.328 1.00 87.44 70 VAL A O 1
ATOM 557 N N . THR A 1 71 ? -6.104 8.836 14.782 1.00 81.44 71 THR A N 1
ATOM 558 C CA . THR A 1 71 ? -5.570 7.841 15.729 1.00 81.44 71 THR A CA 1
ATOM 559 C C . THR A 1 71 ? -4.052 7.700 15.623 1.00 81.44 71 THR A C 1
ATOM 561 O O . THR A 1 71 ? -3.416 7.236 16.566 1.00 81.44 71 THR A O 1
ATOM 564 N N . GLY A 1 72 ? -3.459 8.119 14.495 1.00 82.88 72 GLY A N 1
ATOM 565 C CA . GLY A 1 72 ? -2.006 8.162 14.276 1.00 82.88 72 GLY A CA 1
ATOM 566 C C . GLY A 1 72 ? -1.331 6.797 14.105 1.00 82.88 72 GLY A C 1
ATOM 567 O O . GLY A 1 72 ? -0.116 6.711 13.961 1.00 82.88 72 GLY A O 1
ATOM 568 N N . ASP A 1 73 ? -2.098 5.713 14.124 1.00 88.62 73 ASP A N 1
ATOM 569 C CA . ASP A 1 73 ? -1.608 4.337 14.117 1.00 88.62 73 ASP A CA 1
ATOM 570 C C . ASP A 1 73 ? -2.176 3.497 12.967 1.00 88.62 73 ASP A C 1
ATOM 572 O O . ASP A 1 73 ? -1.901 2.304 12.912 1.00 88.62 73 ASP A O 1
ATOM 576 N N . THR A 1 74 ? -2.927 4.092 12.037 1.00 91.94 74 THR A N 1
ATOM 577 C CA . THR A 1 74 ? -3.449 3.425 10.836 1.00 91.94 74 THR A CA 1
ATOM 578 C C . THR A 1 74 ? -3.066 4.180 9.569 1.00 91.94 74 THR A C 1
ATOM 580 O O . THR A 1 74 ? -2.870 5.399 9.576 1.00 91.94 74 THR A O 1
ATOM 583 N N . TYR A 1 75 ? -2.943 3.458 8.453 1.00 91.12 75 TYR A N 1
ATOM 584 C CA . TYR A 1 75 ? -2.685 4.091 7.162 1.00 91.12 75 TYR A CA 1
ATOM 585 C C . TYR A 1 75 ? -3.843 5.029 6.805 1.00 91.12 75 TYR A C 1
ATOM 587 O O . TYR A 1 75 ? -5.009 4.645 6.866 1.00 91.12 75 TYR A O 1
ATOM 595 N N . PHE A 1 76 ? -3.510 6.271 6.443 1.00 89.81 76 PHE A N 1
ATOM 596 C CA . PHE A 1 76 ? -4.471 7.307 6.041 1.00 89.81 76 PHE A CA 1
ATOM 597 C C . PHE A 1 76 ? -5.536 7.655 7.096 1.00 89.81 76 PHE A C 1
ATOM 599 O O . PHE A 1 76 ? -6.561 8.238 6.754 1.00 89.81 76 PHE A O 1
ATOM 606 N N . ASN A 1 77 ? -5.293 7.334 8.375 1.00 88.12 77 ASN A N 1
ATOM 607 C CA . ASN A 1 77 ? -6.278 7.450 9.459 1.00 88.12 77 ASN A CA 1
ATOM 608 C C . ASN A 1 77 ? -7.577 6.675 9.184 1.00 88.12 77 ASN A C 1
ATOM 610 O O . ASN A 1 77 ? -8.649 7.060 9.654 1.00 88.12 77 ASN A O 1
ATOM 614 N N . LEU A 1 78 ? -7.493 5.586 8.415 1.00 89.06 78 LEU A N 1
ATOM 615 C CA . LEU A 1 78 ? -8.635 4.711 8.194 1.00 89.06 78 LEU A CA 1
ATOM 616 C C . LEU A 1 78 ? -9.067 4.090 9.535 1.00 89.06 78 LEU A C 1
ATOM 618 O O . LEU A 1 78 ? -8.209 3.633 10.304 1.00 89.06 78 LEU A O 1
ATOM 622 N N . PRO A 1 79 ? -10.373 4.089 9.853 1.00 86.62 79 PRO A N 1
ATOM 623 C CA . PRO A 1 79 ? -10.851 3.644 11.151 1.00 86.62 79 PRO A CA 1
ATOM 624 C C . PRO A 1 79 ? -10.697 2.130 11.257 1.00 86.62 79 PRO A C 1
ATOM 626 O O . PRO A 1 79 ? -11.002 1.412 10.316 1.00 86.62 79 PRO A O 1
ATOM 629 N N . VAL A 1 80 ? -10.244 1.640 12.408 1.00 89.88 80 VAL A N 1
ATOM 630 C CA . VAL A 1 80 ? -10.105 0.209 12.718 1.00 89.88 80 VAL A CA 1
ATOM 631 C C . VAL A 1 80 ? -10.836 -0.065 14.025 1.00 89.88 80 VAL A C 1
ATOM 633 O O . VAL A 1 80 ? -10.670 0.698 14.983 1.00 89.88 80 VAL A O 1
ATOM 636 N N . LYS A 1 81 ? -11.623 -1.148 14.065 1.00 90.12 81 LYS A N 1
ATOM 637 C CA . LYS A 1 81 ? -12.364 -1.573 15.261 1.00 90.12 81 LYS A CA 1
ATOM 638 C C . LYS A 1 81 ? -11.394 -1.919 16.386 1.00 90.12 81 LYS A C 1
ATOM 640 O O . LYS A 1 81 ? -10.367 -2.545 16.141 1.00 90.12 81 LYS A O 1
ATOM 645 N N . GLU A 1 82 ? -11.749 -1.590 17.625 1.00 89.56 82 GLU A N 1
ATOM 646 C CA . GLU A 1 82 ? -10.834 -1.786 18.759 1.00 89.56 82 GLU A CA 1
ATOM 647 C C . GLU A 1 82 ? -10.436 -3.253 18.952 1.00 89.56 82 GLU A C 1
ATOM 649 O O . GLU A 1 82 ? -9.262 -3.544 19.142 1.00 89.56 82 GLU A O 1
ATOM 654 N N . LYS A 1 83 ? -11.371 -4.193 18.754 1.00 93.62 83 LYS A N 1
ATOM 655 C CA . LYS A 1 83 ? -11.077 -5.636 18.781 1.00 93.62 83 LYS A CA 1
ATOM 656 C C . LYS A 1 83 ? -9.973 -6.032 17.791 1.00 93.62 83 LYS A C 1
ATOM 658 O O . LYS A 1 83 ? -9.091 -6.816 18.133 1.00 93.62 83 LYS A O 1
ATOM 663 N N . ASP A 1 84 ? -10.020 -5.494 16.574 1.00 95.19 84 ASP A N 1
ATOM 664 C CA . ASP A 1 84 ? -9.025 -5.791 15.539 1.00 95.19 84 ASP A CA 1
ATOM 665 C C . ASP A 1 84 ? -7.689 -5.122 15.878 1.00 95.19 84 ASP A C 1
ATOM 667 O O . ASP A 1 84 ? -6.624 -5.704 15.675 1.00 95.19 84 ASP A O 1
ATOM 671 N N . ARG A 1 85 ? -7.747 -3.915 16.450 1.00 94.56 85 ARG A N 1
ATOM 672 C CA . ARG A 1 85 ? -6.589 -3.159 16.936 1.00 94.56 85 ARG A CA 1
ATOM 673 C C . ARG A 1 85 ? -5.863 -3.917 18.051 1.00 94.56 85 ARG A C 1
ATOM 675 O O . ARG A 1 85 ? -4.645 -4.067 17.993 1.00 94.56 85 ARG A O 1
ATOM 682 N N . ASP A 1 86 ? -6.599 -4.456 19.015 1.00 96.00 86 ASP A N 1
ATOM 683 C CA . ASP A 1 86 ? -6.059 -5.248 20.119 1.00 96.00 86 ASP A CA 1
ATOM 684 C C . ASP A 1 86 ? -5.492 -6.590 19.656 1.00 96.00 86 ASP A C 1
ATOM 686 O O . ASP A 1 86 ? -4.402 -6.975 20.085 1.00 96.00 86 ASP A O 1
ATOM 690 N N . MET A 1 87 ? -6.162 -7.268 18.719 1.00 97.94 87 MET A N 1
ATOM 691 C CA . MET A 1 87 ? -5.629 -8.482 18.098 1.00 97.94 87 MET A CA 1
ATOM 692 C C . MET A 1 87 ? -4.335 -8.201 17.319 1.00 97.94 87 MET A C 1
ATOM 694 O O . MET A 1 87 ? -3.364 -8.947 17.450 1.00 97.94 87 MET A O 1
ATOM 698 N N . MET A 1 88 ? -4.268 -7.106 16.553 1.00 97.75 88 MET A N 1
ATOM 699 C CA . MET A 1 88 ? -3.039 -6.703 15.860 1.00 97.75 88 MET A CA 1
ATOM 700 C C . MET A 1 88 ? -1.913 -6.363 16.843 1.00 97.75 88 MET A C 1
ATOM 702 O O . MET A 1 88 ? -0.804 -6.862 16.663 1.00 97.75 88 MET A O 1
ATOM 706 N N . LYS A 1 89 ? -2.181 -5.603 17.918 1.00 97.62 89 LYS A N 1
ATOM 707 C CA . LYS A 1 89 ? -1.200 -5.335 18.992 1.00 97.62 89 LYS A CA 1
ATOM 708 C C . LYS A 1 89 ? -0.691 -6.631 19.622 1.00 97.62 89 LYS A C 1
ATOM 710 O O . LYS A 1 89 ? 0.519 -6.794 19.778 1.00 97.62 89 LYS A O 1
ATOM 715 N N . PHE A 1 90 ? -1.590 -7.573 19.921 1.00 98.31 90 PHE A N 1
ATOM 716 C CA . PHE A 1 90 ? -1.225 -8.887 20.447 1.00 98.31 90 PHE A CA 1
ATOM 717 C C . PHE A 1 90 ? -0.272 -9.618 19.492 1.00 98.31 90 PHE A C 1
ATOM 719 O O . PHE A 1 90 ? 0.791 -10.071 19.920 1.00 98.31 90 PHE A O 1
ATOM 726 N N . ILE A 1 91 ? -0.590 -9.689 18.196 1.00 98.50 91 ILE A N 1
ATOM 727 C CA . ILE A 1 91 ? 0.281 -10.337 17.203 1.00 98.50 91 ILE A CA 1
ATOM 728 C C . ILE A 1 91 ? 1.620 -9.602 17.087 1.00 98.50 91 ILE A C 1
ATOM 730 O O . ILE A 1 91 ? 2.659 -10.254 17.130 1.00 98.50 91 ILE A O 1
ATOM 734 N N . PHE A 1 92 ? 1.626 -8.269 16.981 1.00 98.31 92 PHE A N 1
ATOM 735 C CA . PHE A 1 92 ? 2.855 -7.481 16.842 1.00 98.31 92 PHE A CA 1
ATOM 736 C C . PHE A 1 92 ? 3.780 -7.666 18.046 1.00 98.31 92 PHE A C 1
ATOM 738 O O . PHE A 1 92 ? 4.962 -7.956 17.868 1.00 98.31 92 PHE A O 1
ATOM 745 N N . SER A 1 93 ? 3.241 -7.554 19.263 1.00 97.88 93 SER A N 1
ATOM 746 C CA . SER A 1 93 ? 3.999 -7.710 20.506 1.00 97.88 93 SER A CA 1
ATOM 747 C C . SER A 1 93 ? 4.632 -9.099 20.611 1.00 97.88 93 SER A C 1
ATOM 749 O O . SER A 1 93 ? 5.843 -9.221 20.813 1.00 97.88 93 SER A O 1
ATOM 751 N N . ASN A 1 94 ? 3.842 -10.156 20.387 1.00 98.25 94 ASN A N 1
ATOM 752 C CA . ASN A 1 94 ? 4.347 -11.527 20.442 1.00 98.25 94 ASN A CA 1
ATOM 753 C C . ASN A 1 94 ? 5.337 -11.811 19.302 1.00 98.25 94 ASN A C 1
ATOM 755 O O . ASN A 1 94 ? 6.392 -12.377 19.557 1.00 98.25 94 ASN A O 1
ATOM 759 N N . ALA A 1 95 ? 5.073 -11.366 18.072 1.00 98.25 95 ALA A N 1
ATOM 760 C CA . ALA A 1 95 ? 5.987 -11.556 16.947 1.00 98.25 95 ALA A CA 1
ATOM 761 C C . ALA A 1 95 ? 7.338 -10.866 17.165 1.00 98.25 95 ALA A C 1
ATOM 763 O O . ALA A 1 95 ? 8.376 -11.484 16.950 1.00 98.25 95 ALA A O 1
ATOM 764 N N . ILE A 1 96 ? 7.350 -9.616 17.641 1.00 97.81 96 ILE A N 1
ATOM 765 C CA . ILE A 1 96 ? 8.593 -8.894 17.953 1.00 97.81 96 ILE A CA 1
ATOM 766 C C . ILE A 1 96 ? 9.366 -9.614 19.064 1.00 97.81 96 ILE A C 1
ATOM 768 O O . ILE A 1 96 ? 10.584 -9.788 18.948 1.00 97.81 96 ILE A O 1
ATOM 772 N N . ARG A 1 97 ? 8.671 -10.057 20.121 1.00 97.19 97 ARG A N 1
ATOM 773 C CA . ARG A 1 97 ? 9.281 -10.777 21.244 1.00 97.19 97 ARG A CA 1
ATOM 774 C C . ARG A 1 97 ? 9.877 -12.114 20.807 1.00 97.19 97 ARG A C 1
ATOM 776 O O . ARG A 1 97 ? 11.057 -12.353 21.059 1.00 97.19 97 ARG A O 1
ATOM 783 N N . GLU A 1 98 ? 9.099 -12.955 20.130 1.00 97.81 98 GLU A N 1
ATOM 784 C CA . GLU A 1 98 ? 9.550 -14.279 19.691 1.00 97.81 98 GLU A CA 1
ATOM 785 C C . GLU A 1 98 ? 10.641 -14.179 18.622 1.00 97.81 98 GLU A C 1
ATOM 787 O O . GLU A 1 98 ? 11.615 -14.929 18.668 1.00 97.81 98 GLU A O 1
ATOM 792 N N . TYR A 1 99 ? 10.563 -13.199 17.716 1.00 97.69 99 TYR A N 1
ATOM 793 C CA . TYR A 1 99 ? 11.623 -12.966 16.737 1.00 97.69 99 TYR A CA 1
ATOM 794 C C . TYR A 1 99 ? 12.931 -12.574 17.423 1.00 97.69 99 TYR A C 1
ATOM 796 O O . TYR A 1 99 ? 13.970 -13.167 17.142 1.00 97.69 99 TYR A O 1
ATOM 804 N N . ARG A 1 100 ? 12.894 -11.643 18.387 1.00 96.56 100 ARG A N 1
ATOM 805 C CA . ARG A 1 100 ? 14.085 -11.276 19.165 1.00 96.56 100 ARG A CA 1
ATOM 806 C C . ARG A 1 100 ? 14.642 -12.468 19.944 1.00 96.56 100 ARG A C 1
ATOM 808 O O . ARG A 1 100 ? 15.855 -12.651 19.956 1.00 96.56 100 ARG A O 1
ATOM 815 N N . ARG A 1 101 ? 13.780 -13.295 20.544 1.00 97.56 101 ARG A N 1
ATOM 816 C CA . ARG A 1 101 ? 14.183 -14.503 21.280 1.00 97.56 101 ARG A CA 1
ATOM 817 C C . ARG A 1 101 ? 14.864 -15.539 20.379 1.00 97.56 101 ARG A C 1
ATOM 819 O O . ARG A 1 101 ? 15.880 -16.099 20.770 1.00 97.56 101 ARG A O 1
ATOM 826 N N . LEU A 1 102 ? 14.314 -15.796 19.192 1.00 96.81 102 LEU A N 1
ATOM 827 C CA . LEU A 1 102 ? 14.791 -16.839 18.275 1.00 96.81 102 LEU A CA 1
ATOM 828 C C . LEU A 1 102 ? 15.958 -16.385 17.385 1.00 96.81 102 LEU A C 1
ATOM 830 O O . LEU A 1 102 ? 16.784 -17.205 16.990 1.00 96.81 102 LEU A O 1
ATOM 834 N N . LYS A 1 103 ? 16.022 -15.094 17.034 1.00 94.94 103 LYS A N 1
ATOM 835 C CA . LYS A 1 103 ? 16.988 -14.538 16.070 1.00 94.94 103 LYS A CA 1
ATOM 836 C C . LYS A 1 103 ? 18.017 -13.592 16.671 1.00 94.94 103 LYS A C 1
ATOM 838 O O . LYS A 1 103 ? 18.933 -13.191 15.957 1.00 94.94 103 LYS A O 1
ATOM 843 N N . GLY A 1 104 ? 17.846 -13.172 17.923 1.00 94.50 104 GLY A N 1
ATOM 844 C CA . GLY A 1 104 ? 18.724 -12.199 18.581 1.00 94.50 104 GLY A CA 1
ATOM 845 C C . GLY A 1 104 ? 18.706 -10.798 17.954 1.00 94.50 104 GLY A C 1
ATOM 846 O O . GLY A 1 104 ? 19.524 -9.958 18.309 1.00 94.50 104 GLY A O 1
ATOM 847 N N . THR A 1 105 ? 17.800 -10.526 17.012 1.00 94.50 105 THR A N 1
ATOM 848 C CA . THR A 1 105 ? 17.733 -9.271 16.246 1.00 94.50 105 THR A CA 1
ATOM 849 C C . THR A 1 105 ? 16.299 -8.749 16.188 1.00 94.50 105 THR A C 1
ATOM 851 O O . THR A 1 105 ? 15.357 -9.436 16.581 1.00 94.50 105 THR A O 1
ATOM 854 N N . GLN A 1 106 ? 16.113 -7.507 15.741 1.00 94.81 106 GLN A N 1
ATOM 855 C CA . GLN A 1 106 ? 14.783 -6.928 15.552 1.00 94.81 106 GLN A CA 1
ATOM 856 C C . GLN A 1 106 ? 14.213 -7.327 14.187 1.00 94.81 106 GLN A C 1
ATOM 858 O O . GLN A 1 106 ? 14.900 -7.224 13.169 1.00 94.81 106 GLN A O 1
ATOM 863 N N . ILE A 1 107 ? 12.949 -7.754 14.165 1.00 96.44 107 ILE A N 1
ATOM 864 C CA . ILE A 1 107 ? 12.227 -8.051 12.922 1.00 96.44 107 ILE A CA 1
ATOM 865 C C . ILE A 1 107 ? 12.098 -6.786 12.063 1.00 96.44 107 ILE A C 1
ATOM 867 O O . ILE A 1 107 ? 11.917 -5.685 12.587 1.00 96.44 107 ILE A O 1
ATOM 871 N N . LYS A 1 108 ? 12.180 -6.916 10.735 1.00 96.06 108 LYS A N 1
ATOM 872 C CA . LYS A 1 108 ? 11.963 -5.779 9.823 1.00 96.06 108 LYS A CA 1
ATOM 873 C C . LYS A 1 108 ? 10.467 -5.518 9.623 1.00 96.06 108 LYS A C 1
ATOM 875 O O . LYS A 1 108 ? 9.667 -6.447 9.618 1.00 96.06 108 LYS A O 1
ATOM 880 N N . LYS A 1 109 ? 10.086 -4.259 9.359 1.00 96.06 109 LYS A N 1
ATOM 881 C CA . LYS A 1 109 ? 8.675 -3.853 9.164 1.00 96.06 109 LYS A CA 1
ATOM 882 C C . LYS A 1 109 ? 7.945 -4.695 8.108 1.00 96.06 109 LYS A C 1
ATOM 884 O O . LYS A 1 109 ? 6.866 -5.211 8.373 1.00 96.06 109 LYS A O 1
ATOM 889 N N . THR A 1 110 ? 8.546 -4.864 6.928 1.00 95.69 110 THR A N 1
ATOM 890 C CA . THR A 1 110 ? 7.956 -5.656 5.836 1.00 95.69 110 THR A CA 1
ATOM 891 C C . THR A 1 110 ? 7.802 -7.125 6.212 1.00 95.69 110 THR A C 1
ATOM 893 O O . THR A 1 110 ? 6.793 -7.732 5.878 1.00 95.69 110 THR A O 1
ATOM 896 N N . GLU A 1 111 ? 8.773 -7.688 6.926 1.00 96.75 111 GLU A N 1
ATOM 897 C CA . GLU A 1 111 ? 8.740 -9.081 7.371 1.00 96.75 111 GLU A CA 1
ATOM 898 C C . GLU A 1 111 ? 7.634 -9.309 8.406 1.00 96.75 111 GLU A C 1
ATOM 900 O O . GLU A 1 111 ? 6.846 -10.239 8.261 1.00 96.75 111 GLU A O 1
ATOM 905 N N . LEU A 1 112 ? 7.489 -8.392 9.370 1.00 97.75 112 LEU A N 1
ATOM 906 C CA . LEU A 1 112 ? 6.386 -8.410 10.330 1.00 97.75 112 LEU A CA 1
ATOM 907 C C . LEU A 1 112 ? 5.022 -8.293 9.634 1.00 97.75 112 LEU A C 1
ATOM 909 O O . LEU A 1 112 ? 4.096 -9.012 9.993 1.00 97.75 112 LEU A O 1
ATOM 913 N N . ALA A 1 113 ? 4.896 -7.460 8.595 1.00 97.69 113 ALA A N 1
ATOM 914 C CA . ALA A 1 113 ? 3.664 -7.380 7.807 1.00 97.69 113 ALA A CA 1
ATOM 915 C C . ALA A 1 113 ? 3.310 -8.723 7.139 1.00 97.69 113 ALA A C 1
ATOM 917 O O . ALA A 1 113 ? 2.138 -9.101 7.109 1.00 97.69 113 ALA A O 1
ATOM 918 N N . LYS A 1 114 ? 4.310 -9.463 6.631 1.00 97.75 114 LYS A N 1
ATOM 919 C CA . LYS A 1 114 ? 4.100 -10.783 6.003 1.00 97.75 114 LYS A CA 1
ATOM 920 C C . LYS A 1 114 ? 3.766 -11.862 7.015 1.00 97.75 114 LYS A C 1
ATOM 922 O O . LYS A 1 114 ? 2.874 -12.663 6.757 1.00 97.75 114 LYS A O 1
ATOM 927 N N . LEU A 1 115 ? 4.418 -11.834 8.172 1.00 98.19 115 LEU A N 1
ATOM 928 C CA . LEU A 1 115 ? 4.084 -12.700 9.294 1.00 98.19 115 LEU A CA 1
ATOM 929 C C . LEU A 1 115 ? 2.630 -12.475 9.725 1.00 98.19 115 LEU A C 1
ATOM 931 O O . LEU A 1 115 ? 1.876 -13.431 9.832 1.00 98.19 115 LEU A O 1
ATOM 935 N N . VAL A 1 116 ? 2.197 -11.225 9.902 1.00 98.25 116 VAL A N 1
ATOM 936 C CA . VAL A 1 116 ? 0.816 -10.908 10.310 1.00 98.25 116 VAL A CA 1
ATOM 937 C C . VAL A 1 116 ? -0.197 -11.407 9.281 1.00 98.25 116 VAL A C 1
ATOM 939 O O . VAL A 1 116 ? -1.186 -12.024 9.664 1.00 98.25 116 VAL A O 1
ATOM 942 N N . TYR A 1 117 ? 0.068 -11.205 7.987 1.00 97.94 117 TYR A N 1
ATOM 943 C CA . TYR A 1 117 ? -0.772 -11.750 6.918 1.00 97.94 117 TYR A CA 1
ATOM 944 C C . TYR A 1 117 ? -0.833 -13.285 6.936 1.00 97.94 117 TYR A C 1
ATOM 946 O O . TYR A 1 117 ? -1.913 -13.855 6.778 1.00 97.94 117 TYR A O 1
ATOM 954 N N . HIS A 1 118 ? 0.301 -13.957 7.165 1.00 97.88 118 HIS A N 1
ATOM 955 C CA . HIS A 1 118 ? 0.349 -15.415 7.309 1.00 97.88 118 HIS A CA 1
ATOM 956 C C . HIS A 1 118 ? -0.505 -15.885 8.486 1.00 97.88 118 HIS A C 1
ATOM 958 O O . HIS A 1 118 ? -1.327 -16.781 8.319 1.00 97.88 118 HIS A O 1
ATOM 964 N N . ILE A 1 119 ? -0.350 -15.258 9.655 1.00 98.31 119 ILE A N 1
ATOM 965 C CA . ILE A 1 119 ? -1.128 -15.590 10.854 1.00 98.31 119 ILE A CA 1
ATOM 966 C C . ILE A 1 119 ? -2.623 -15.376 10.611 1.00 98.31 119 ILE A C 1
ATOM 968 O O . ILE A 1 119 ? -3.409 -16.274 10.906 1.00 98.31 119 ILE A O 1
ATOM 972 N N . ASP A 1 120 ? -3.017 -14.235 10.041 1.00 97.62 120 ASP A N 1
ATOM 973 C CA . ASP A 1 120 ? -4.415 -13.946 9.714 1.00 97.62 120 ASP A CA 1
ATOM 974 C C . ASP A 1 120 ? -5.005 -14.994 8.761 1.00 97.62 120 ASP A C 1
ATOM 976 O O . ASP A 1 120 ? -6.053 -15.568 9.052 1.00 97.62 120 ASP A O 1
ATOM 980 N N . SER A 1 121 ? -4.284 -15.318 7.685 1.00 95.94 121 SER A N 1
ATOM 981 C CA . SER A 1 121 ? -4.716 -16.300 6.683 1.00 95.94 121 SER A CA 1
ATOM 982 C C . SER A 1 121 ? -4.804 -17.713 7.261 1.00 95.94 121 SER A C 1
ATOM 984 O O . SER A 1 121 ? -5.760 -18.442 7.003 1.00 95.94 121 SER A O 1
ATOM 986 N N . LYS A 1 122 ? -3.811 -18.117 8.064 1.00 96.94 122 LYS A N 1
ATOM 987 C CA . LYS A 1 122 ? -3.719 -19.469 8.627 1.00 96.94 122 LYS A CA 1
ATOM 988 C C . LYS A 1 122 ? -4.745 -19.715 9.729 1.00 96.94 122 LYS A C 1
ATOM 990 O O . LYS A 1 122 ? -5.256 -20.827 9.842 1.00 96.94 122 LYS A O 1
ATOM 995 N N . MET A 1 123 ? -5.021 -18.690 10.532 1.00 96.12 123 MET A N 1
ATOM 996 C CA . MET A 1 123 ? -5.908 -18.762 11.694 1.00 96.12 123 MET A CA 1
ATOM 997 C C . MET A 1 123 ? -7.307 -18.190 11.415 1.00 96.12 123 MET A C 1
ATOM 999 O O . MET A 1 123 ? -8.162 -18.249 12.296 1.00 96.12 123 MET A O 1
ATOM 1003 N N . ASN A 1 124 ? -7.546 -17.654 10.211 1.00 96.06 124 ASN A N 1
ATOM 1004 C CA . ASN A 1 124 ? -8.793 -17.012 9.782 1.00 96.06 124 ASN A CA 1
ATOM 1005 C C . ASN A 1 124 ? -9.286 -15.948 10.781 1.00 96.06 124 ASN A C 1
ATOM 1007 O O . ASN A 1 124 ? -10.445 -15.961 11.205 1.00 96.06 124 ASN A O 1
ATOM 1011 N N . LEU A 1 125 ? -8.386 -15.048 11.196 1.00 96.00 125 LEU A N 1
ATOM 1012 C CA . LEU A 1 125 ? -8.695 -14.023 12.204 1.00 96.00 125 LEU A CA 1
ATOM 1013 C C . LEU A 1 125 ? -9.586 -12.904 11.645 1.00 96.00 125 LEU A C 1
ATOM 1015 O O . LEU A 1 125 ? -10.247 -12.221 12.428 1.00 96.00 125 LEU A O 1
ATOM 1019 N N . LYS A 1 126 ? -9.643 -12.763 10.312 1.00 96.12 126 LYS A N 1
ATOM 1020 C CA . LYS A 1 126 ? -10.394 -11.726 9.584 1.00 96.12 126 LYS A CA 1
ATOM 1021 C C . LYS A 1 126 ? -9.949 -10.317 9.971 1.00 96.12 126 LYS A C 1
ATOM 1023 O O . LYS A 1 126 ? -10.772 -9.411 10.102 1.00 96.12 126 LYS A O 1
ATOM 1028 N N . LEU A 1 127 ? -8.647 -10.147 10.177 1.00 97.19 127 LEU A N 1
ATOM 1029 C CA . LEU A 1 127 ? -8.054 -8.846 10.438 1.00 97.19 127 LEU A CA 1
ATOM 1030 C C . LEU A 1 127 ? -8.187 -7.939 9.208 1.00 97.19 127 LEU A C 1
ATOM 1032 O O . LEU A 1 127 ? -8.259 -8.432 8.081 1.00 97.19 127 LEU A O 1
ATOM 1036 N N . PRO A 1 128 ? -8.182 -6.606 9.392 1.00 96.31 128 PRO A N 1
ATOM 1037 C CA . PRO A 1 128 ? -8.188 -5.658 8.286 1.00 96.31 128 PRO A CA 1
ATOM 1038 C C . PRO A 1 128 ? -6.822 -5.663 7.578 1.00 96.31 128 PRO A C 1
ATOM 1040 O O . PRO A 1 128 ? -5.993 -4.770 7.770 1.00 96.31 128 PRO A O 1
ATOM 1043 N N . ILE A 1 129 ? -6.574 -6.704 6.781 1.00 97.50 129 ILE A N 1
ATOM 1044 C CA . ILE A 1 129 ? -5.422 -6.827 5.893 1.00 97.50 129 ILE A CA 1
ATOM 1045 C C . ILE A 1 129 ? -5.799 -6.283 4.518 1.00 97.50 129 ILE A C 1
ATOM 1047 O O . ILE A 1 129 ? -6.809 -6.662 3.929 1.00 97.50 129 ILE A O 1
ATOM 1051 N N . VAL A 1 130 ? -4.956 -5.405 3.989 1.00 97.00 130 VAL A N 1
ATOM 1052 C CA . VAL A 1 130 ? -5.178 -4.709 2.722 1.00 97.00 130 VAL A CA 1
ATOM 1053 C C . VAL A 1 130 ? -3.969 -4.834 1.813 1.00 97.00 130 VAL A C 1
ATOM 1055 O O . VAL A 1 130 ? -2.835 -4.956 2.279 1.00 97.00 130 VAL A O 1
ATOM 1058 N N . TRP A 1 131 ? -4.195 -4.779 0.503 1.00 96.94 131 TRP A N 1
ATOM 1059 C CA . TRP A 1 131 ? -3.118 -4.726 -0.480 1.00 96.94 131 TRP A CA 1
ATOM 1060 C C . TRP A 1 131 ? -2.736 -3.278 -0.775 1.00 96.94 131 TRP A C 1
ATOM 1062 O O . TRP A 1 131 ? -3.578 -2.487 -1.181 1.00 96.94 131 TRP A O 1
ATOM 1072 N N . TYR A 1 132 ? -1.463 -2.928 -0.589 1.00 96.38 132 TYR A N 1
ATOM 1073 C CA . TYR A 1 132 ? -0.939 -1.592 -0.901 1.00 96.38 132 TYR A CA 1
ATOM 1074 C C . TYR A 1 132 ? 0.480 -1.690 -1.487 1.00 96.38 132 TYR A C 1
ATOM 1076 O O . TYR A 1 132 ? 0.767 -2.651 -2.188 1.00 96.38 132 TYR A O 1
ATOM 1084 N N . LEU A 1 133 ? 1.387 -0.736 -1.241 1.00 94.88 133 LEU A N 1
ATOM 1085 C CA . LEU A 1 133 ? 2.691 -0.608 -1.924 1.00 94.88 133 LEU A CA 1
ATOM 1086 C C . LEU A 1 133 ? 3.565 -1.870 -1.925 1.00 94.88 133 LEU A C 1
ATOM 1088 O O . LEU A 1 133 ? 4.311 -2.096 -2.879 1.00 94.88 133 LEU A O 1
ATOM 1092 N N . TYR A 1 134 ? 3.486 -2.672 -0.862 1.00 94.12 134 TYR A N 1
ATOM 1093 C CA . TYR A 1 134 ? 4.331 -3.849 -0.641 1.00 94.12 134 TYR A CA 1
ATOM 1094 C C . TYR A 1 134 ? 3.514 -5.146 -0.546 1.00 94.12 134 TYR A C 1
ATOM 1096 O O . TYR A 1 134 ? 3.942 -6.103 0.096 1.00 94.12 134 TYR A O 1
ATOM 1104 N N . GLY A 1 135 ? 2.318 -5.170 -1.135 1.00 96.06 135 GLY A N 1
ATOM 1105 C CA . GLY A 1 135 ? 1.379 -6.294 -1.105 1.00 96.06 135 GLY A CA 1
ATOM 1106 C C . GLY A 1 135 ? 0.513 -6.291 0.154 1.00 96.06 135 GLY A C 1
ATOM 1107 O O . GLY A 1 135 ? 0.177 -5.199 0.621 1.00 96.06 135 GLY A O 1
ATOM 1108 N N . PRO A 1 136 ? 0.160 -7.464 0.719 1.00 96.94 136 PRO A N 1
ATOM 1109 C CA . PRO A 1 136 ? -0.712 -7.532 1.883 1.00 96.94 136 PRO A CA 1
ATOM 1110 C C . PRO A 1 136 ? -0.007 -6.951 3.108 1.00 96.94 136 PRO A C 1
ATOM 1112 O O . PRO A 1 136 ? 1.168 -7.257 3.366 1.00 96.94 136 PRO A O 1
ATOM 1115 N N . MET A 1 137 ? -0.727 -6.101 3.834 1.00 96.44 137 MET A N 1
ATOM 1116 C CA . MET A 1 137 ? -0.297 -5.458 5.070 1.00 96.44 137 MET A CA 1
ATOM 1117 C C . MET A 1 137 ? -1.484 -5.207 6.006 1.00 96.44 137 MET A C 1
ATOM 1119 O O . MET A 1 137 ? -2.590 -4.964 5.525 1.00 96.44 137 MET A O 1
ATOM 1123 N N . PRO A 1 138 ? -1.276 -5.237 7.333 1.00 97.31 138 PRO A N 1
ATOM 1124 C CA . PRO A 1 138 ? -2.299 -4.788 8.267 1.00 97.31 138 PRO A CA 1
ATOM 1125 C C . PRO A 1 138 ? -2.575 -3.295 8.089 1.00 97.31 138 PRO A C 1
ATOM 1127 O O . PRO A 1 138 ? -1.665 -2.514 7.814 1.00 97.31 138 PRO A O 1
ATOM 1130 N N . LEU A 1 139 ? -3.830 -2.890 8.287 1.00 95.81 139 LEU A N 1
ATOM 1131 C CA . LEU A 1 139 ? -4.230 -1.485 8.207 1.00 95.81 139 LEU A CA 1
ATOM 1132 C C . LEU A 1 139 ? -3.609 -0.623 9.323 1.00 95.81 139 LEU A C 1
ATOM 1134 O O . LEU A 1 139 ? -3.460 0.592 9.174 1.00 95.81 139 LEU A O 1
ATOM 1138 N N . MET A 1 140 ? -3.213 -1.256 10.429 1.00 95.75 140 MET A N 1
ATOM 1139 C CA . MET A 1 140 ? -2.433 -0.634 11.494 1.00 95.75 140 MET A CA 1
ATOM 1140 C C . MET A 1 140 ? -0.960 -0.489 11.077 1.00 95.75 140 MET A C 1
ATOM 1142 O O . MET A 1 140 ? -0.326 -1.447 10.631 1.00 95.75 140 MET A O 1
ATOM 1146 N N . ILE A 1 141 ? -0.403 0.710 11.244 1.00 94.50 141 ILE A N 1
ATOM 1147 C CA . ILE A 1 141 ? 0.982 1.037 10.904 1.00 94.50 141 ILE A CA 1
ATOM 1148 C C . ILE A 1 141 ? 1.926 0.253 11.816 1.00 94.50 141 ILE A C 1
ATOM 1150 O O . ILE A 1 141 ? 1.888 0.363 13.046 1.00 94.50 141 ILE A O 1
ATOM 1154 N N . ILE A 1 142 ? 2.825 -0.500 11.184 1.00 94.56 142 ILE A N 1
ATOM 1155 C CA . ILE A 1 142 ? 3.885 -1.227 11.874 1.00 94.56 142 ILE A CA 1
ATOM 1156 C C . ILE A 1 142 ? 5.061 -0.291 12.171 1.00 94.56 142 ILE A C 1
ATOM 1158 O O . ILE A 1 142 ? 5.738 0.228 11.274 1.00 94.56 142 ILE A O 1
ATOM 1162 N N . ASP A 1 143 ? 5.365 -0.168 13.454 1.00 93.62 143 ASP A N 1
ATOM 1163 C CA . ASP A 1 143 ? 6.571 0.429 13.990 1.00 93.62 143 ASP A CA 1
ATOM 1164 C C . ASP A 1 143 ? 7.217 -0.521 14.997 1.00 93.62 143 ASP A C 1
ATOM 1166 O O . ASP A 1 143 ? 6.761 -0.688 16.120 1.00 93.62 143 ASP A O 1
ATOM 1170 N N . VAL A 1 144 ? 8.316 -1.144 14.585 1.00 92.81 144 VAL A N 1
ATOM 1171 C CA . VAL A 1 144 ? 9.018 -2.158 15.379 1.00 92.81 144 VAL A CA 1
ATOM 1172 C C . VAL A 1 144 ? 9.661 -1.598 16.650 1.00 92.81 144 VAL A C 1
ATOM 1174 O O . VAL A 1 144 ? 10.071 -2.393 17.494 1.00 92.81 144 VAL A O 1
ATOM 1177 N N . GLN A 1 145 ? 9.770 -0.268 16.780 1.00 92.25 145 GLN A N 1
ATOM 1178 C CA . GLN A 1 145 ? 10.250 0.401 17.995 1.00 92.25 145 GLN A CA 1
ATOM 1179 C C . GLN A 1 145 ? 9.128 0.748 18.976 1.00 92.25 145 GLN A C 1
ATOM 1181 O O . GLN A 1 145 ? 9.405 1.064 20.132 1.00 92.25 145 GLN A O 1
ATOM 1186 N N . ARG A 1 146 ? 7.869 0.714 18.531 1.00 92.88 146 ARG A N 1
ATOM 1187 C CA . ARG A 1 146 ? 6.724 1.046 19.372 1.00 92.88 146 ARG A CA 1
ATOM 1188 C C . ARG A 1 146 ? 6.448 -0.088 20.353 1.00 92.88 146 ARG A C 1
ATOM 1190 O O . ARG A 1 146 ? 6.529 -1.264 19.998 1.00 92.88 146 ARG A O 1
ATOM 1197 N N . ASP A 1 147 ? 6.067 0.272 21.574 1.00 91.62 147 ASP A N 1
ATOM 1198 C CA . ASP A 1 147 ? 5.526 -0.703 22.511 1.00 91.62 147 ASP A CA 1
ATOM 1199 C C . ASP A 1 147 ? 4.089 -1.073 22.112 1.00 91.62 147 ASP A C 1
ATOM 1201 O O . ASP A 1 147 ? 3.194 -0.225 22.055 1.00 91.62 147 ASP A O 1
ATOM 1205 N N . TYR A 1 148 ? 3.895 -2.354 21.804 1.00 94.06 148 TYR A N 1
ATOM 1206 C CA . TYR A 1 148 ? 2.598 -2.956 21.498 1.00 94.06 148 TYR A CA 1
ATOM 1207 C C . TYR A 1 148 ? 2.074 -3.817 22.651 1.00 94.06 148 TYR A C 1
ATOM 1209 O O . TYR A 1 148 ? 1.203 -4.661 22.436 1.00 94.06 148 TYR A O 1
ATOM 1217 N N . SER A 1 149 ? 2.620 -3.657 23.859 1.00 90.88 149 SER A N 1
ATOM 1218 C CA . SER A 1 149 ? 2.099 -4.307 25.055 1.00 90.88 149 SER A CA 1
ATOM 1219 C C . SER A 1 149 ? 0.584 -4.093 25.170 1.00 90.88 149 SER A C 1
ATOM 1221 O O . SER A 1 149 ? 0.039 -3.016 24.925 1.00 90.88 149 SER A O 1
ATOM 1223 N N . THR A 1 150 ? -0.124 -5.180 25.461 1.00 91.50 150 THR A N 1
ATOM 1224 C CA . THR A 1 150 ? -1.576 -5.185 25.611 1.00 91.50 150 THR A CA 1
ATOM 1225 C C . THR A 1 150 ? -1.964 -6.203 26.670 1.00 91.50 150 THR A C 1
ATOM 1227 O O . THR A 1 150 ? -1.326 -7.249 26.802 1.00 91.50 150 THR A O 1
ATOM 1230 N N . THR A 1 151 ? -3.003 -5.889 27.439 1.00 92.44 151 THR A N 1
ATOM 1231 C CA . THR A 1 151 ? -3.639 -6.825 28.375 1.00 92.44 151 THR A CA 1
ATOM 1232 C C . THR A 1 151 ? -4.618 -7.761 27.667 1.00 92.44 151 THR A C 1
ATOM 1234 O O . THR A 1 151 ? -5.073 -8.737 28.260 1.00 92.44 151 THR A O 1
ATOM 1237 N N . TYR A 1 152 ? -4.930 -7.490 26.396 1.00 95.62 152 TYR A N 1
ATOM 1238 C CA . TYR A 1 152 ? -5.772 -8.342 25.572 1.00 95.62 152 TYR A CA 1
ATOM 1239 C C . TYR A 1 152 ? -5.079 -9.676 25.276 1.00 95.62 152 TYR A C 1
ATOM 1241 O O . TYR A 1 152 ? -3.985 -9.713 24.712 1.00 95.62 152 TYR A O 1
ATOM 1249 N N . ILE A 1 153 ? -5.746 -10.780 25.613 1.00 95.56 153 ILE A N 1
ATOM 1250 C CA . ILE A 1 153 ? -5.320 -12.136 25.266 1.00 95.56 153 ILE A CA 1
ATOM 1251 C C . ILE A 1 153 ? -6.499 -12.819 24.565 1.00 95.56 153 ILE A C 1
ATOM 1253 O O . ILE A 1 153 ? -7.522 -13.059 25.211 1.00 95.56 153 ILE A O 1
ATOM 1257 N N . PRO A 1 154 ? -6.396 -13.136 23.263 1.00 95.94 154 PRO A N 1
ATOM 1258 C CA . PRO A 1 154 ? -7.460 -13.841 22.563 1.00 95.94 154 PRO A CA 1
ATOM 1259 C C . PRO A 1 154 ? -7.545 -15.304 23.019 1.00 95.94 154 PRO A C 1
ATOM 1261 O O . PRO A 1 154 ? -6.545 -15.895 23.432 1.00 95.94 154 PRO A O 1
ATOM 1264 N N . GLU A 1 155 ? -8.722 -15.919 22.880 1.00 95.81 155 GLU A N 1
ATOM 1265 C CA . GLU A 1 155 ? -8.974 -17.318 23.276 1.00 95.81 155 GLU A CA 1
ATOM 1266 C C . GLU A 1 155 ? -7.973 -18.302 22.644 1.00 95.81 155 GLU A C 1
ATOM 1268 O O . GLU A 1 155 ? -7.456 -19.204 23.303 1.00 95.81 155 GLU A O 1
ATOM 1273 N N . ASN A 1 156 ? -7.622 -18.084 21.375 1.00 95.88 156 ASN A N 1
ATOM 1274 C CA . ASN A 1 156 ? -6.642 -18.873 20.627 1.00 95.88 156 ASN A CA 1
ATOM 1275 C C . ASN A 1 156 ? -5.196 -18.345 20.748 1.00 95.88 156 ASN A C 1
ATOM 1277 O O . ASN A 1 156 ? -4.323 -18.752 19.978 1.00 95.88 156 ASN A O 1
ATOM 1281 N N . GLY A 1 157 ? -4.893 -17.479 21.722 1.00 97.25 157 GLY A N 1
ATOM 1282 C CA . GLY A 1 157 ? -3.605 -16.785 21.837 1.00 97.25 157 GLY A CA 1
ATOM 1283 C C . GLY A 1 157 ? -2.387 -17.711 21.888 1.00 97.25 157 GLY A C 1
ATOM 1284 O O . GLY A 1 157 ? -1.386 -17.449 21.225 1.00 97.25 157 GLY A O 1
ATOM 1285 N N . ARG A 1 158 ? -2.478 -18.852 22.586 1.00 97.62 158 ARG A N 1
ATOM 1286 C CA . ARG A 1 158 ? -1.393 -19.855 22.609 1.00 97.62 158 ARG A CA 1
ATOM 1287 C C . ARG A 1 158 ? -1.123 -20.463 21.231 1.00 97.62 158 ARG A C 1
ATOM 1289 O O . ARG A 1 158 ? 0.026 -20.754 20.916 1.00 97.62 158 ARG A O 1
ATOM 1296 N N . GLN A 1 159 ? -2.164 -20.686 20.429 1.00 98.25 159 GLN A N 1
ATOM 1297 C CA . GLN A 1 159 ? -2.017 -21.231 19.077 1.00 98.25 159 GLN A CA 1
ATOM 1298 C C . GLN A 1 159 ? -1.406 -20.189 18.139 1.00 98.25 159 GLN A C 1
ATOM 1300 O O . GLN A 1 159 ? -0.499 -20.523 17.386 1.00 98.25 159 GLN A O 1
ATOM 1305 N N . ILE A 1 160 ? -1.837 -18.927 18.255 1.00 98.50 160 ILE A N 1
ATOM 1306 C CA . ILE A 1 160 ? -1.248 -17.804 17.516 1.00 98.50 160 ILE A CA 1
ATOM 1307 C C . ILE A 1 160 ? 0.257 -17.715 17.795 1.00 98.50 160 ILE A C 1
ATOM 1309 O O . ILE A 1 160 ? 1.044 -17.691 16.856 1.00 98.50 160 ILE A O 1
ATOM 1313 N N . ILE A 1 161 ? 0.676 -17.736 19.067 1.00 98.44 161 ILE A N 1
ATOM 1314 C CA . ILE A 1 161 ? 2.101 -17.664 19.437 1.00 98.44 161 ILE A CA 1
ATOM 1315 C C . ILE A 1 161 ? 2.892 -18.842 18.848 1.00 98.44 161 ILE A C 1
ATOM 1317 O O . ILE A 1 161 ? 3.960 -18.632 18.281 1.00 98.44 161 ILE A O 1
ATOM 1321 N N . LYS A 1 162 ? 2.357 -20.068 18.908 1.00 98.44 162 LYS A N 1
ATOM 1322 C CA . LYS A 1 162 ? 3.011 -21.238 18.297 1.00 98.44 162 LYS A CA 1
ATOM 1323 C C . LYS A 1 162 ? 3.183 -21.093 16.784 1.00 98.44 162 LYS A C 1
ATOM 1325 O O . LYS A 1 162 ? 4.232 -21.451 16.257 1.00 98.44 162 LYS A O 1
ATOM 1330 N N . GLU A 1 163 ? 2.177 -20.573 16.084 1.00 98.62 163 GLU A N 1
ATOM 1331 C CA . GLU A 1 163 ? 2.268 -20.361 14.635 1.00 98.62 163 GLU A CA 1
ATOM 1332 C C . GLU A 1 163 ? 3.259 -19.236 14.289 1.00 98.62 163 GLU A C 1
ATOM 1334 O O . GLU A 1 163 ? 3.992 -19.351 13.308 1.00 98.62 163 GLU A O 1
ATOM 1339 N N . ILE A 1 164 ? 3.358 -18.195 15.125 1.00 98.69 164 ILE A N 1
ATOM 1340 C CA . ILE A 1 164 ? 4.390 -17.151 15.012 1.00 98.69 164 ILE A CA 1
ATOM 1341 C C . ILE A 1 164 ? 5.788 -17.774 15.108 1.00 98.69 164 ILE A C 1
ATOM 1343 O O . ILE A 1 164 ? 6.617 -17.566 14.223 1.00 98.69 164 ILE A O 1
ATOM 1347 N N . GLU A 1 165 ? 6.057 -18.559 16.155 1.00 98.56 165 GLU A N 1
ATOM 1348 C CA . GLU A 1 165 ? 7.355 -19.220 16.351 1.00 98.56 165 GLU A CA 1
ATOM 1349 C C . GLU A 1 165 ? 7.707 -20.145 15.182 1.00 98.56 165 GLU A C 1
ATOM 1351 O O . GLU A 1 165 ? 8.838 -20.134 14.682 1.00 98.56 165 GLU A O 1
ATOM 1356 N N . LYS A 1 166 ? 6.721 -20.924 14.725 1.00 98.44 166 LYS A N 1
ATOM 1357 C CA . LYS A 1 166 ? 6.857 -21.814 13.575 1.00 98.44 166 LYS A CA 1
ATOM 1358 C C . LYS A 1 166 ? 7.239 -21.040 12.315 1.00 98.44 166 LYS A C 1
ATOM 1360 O O . LYS A 1 166 ? 8.244 -21.379 11.695 1.00 98.44 166 LYS A O 1
ATOM 1365 N N . TRP A 1 167 ? 6.506 -19.978 11.976 1.00 98.19 167 TRP A N 1
ATOM 1366 C CA . TRP A 1 167 ? 6.793 -19.164 10.795 1.00 98.19 167 TRP A CA 1
ATOM 1367 C C . TRP A 1 167 ? 8.203 -18.562 10.853 1.00 98.19 167 TRP A C 1
ATOM 1369 O O . TRP A 1 167 ? 8.964 -18.664 9.893 1.00 98.19 167 TRP A O 1
ATOM 1379 N N . ILE A 1 168 ? 8.605 -18.008 12.004 1.00 98.25 168 ILE A N 1
ATOM 1380 C CA . ILE A 1 168 ? 9.951 -17.434 12.199 1.00 98.25 168 ILE A CA 1
ATOM 1381 C C . ILE A 1 168 ? 11.042 -18.498 11.999 1.00 98.25 168 ILE A C 1
ATOM 1383 O O . ILE A 1 168 ? 12.093 -18.224 11.412 1.00 98.25 168 ILE A O 1
ATOM 1387 N N . THR A 1 169 ? 10.796 -19.719 12.477 1.00 97.44 169 THR A N 1
ATOM 1388 C CA . THR A 1 169 ? 11.726 -20.847 12.349 1.00 97.44 169 THR A CA 1
ATOM 1389 C C . THR A 1 169 ? 11.840 -21.313 10.897 1.00 97.44 169 THR A C 1
ATOM 1391 O O . THR A 1 169 ? 12.951 -21.496 10.397 1.00 97.44 169 THR A O 1
ATOM 1394 N N . GLU A 1 170 ? 10.720 -21.437 10.186 1.00 96.88 170 GLU A N 1
ATOM 1395 C CA . GLU A 1 170 ? 10.679 -21.845 8.775 1.00 96.88 170 GLU A CA 1
ATOM 1396 C C . GLU A 1 170 ? 11.346 -20.816 7.855 1.00 96.88 170 GLU A C 1
ATOM 1398 O O . GLU A 1 170 ? 12.123 -21.180 6.972 1.00 96.88 170 GLU A O 1
ATOM 1403 N N . LYS A 1 171 ? 11.107 -19.521 8.089 1.00 96.38 171 LYS A N 1
ATOM 1404 C CA . LYS A 1 171 ? 11.679 -18.426 7.284 1.00 96.38 171 LYS A CA 1
ATOM 1405 C C . LYS A 1 171 ? 13.075 -18.009 7.725 1.00 96.38 171 LYS A C 1
ATOM 1407 O O . LYS A 1 171 ? 13.677 -17.113 7.142 1.00 96.38 171 LYS A O 1
ATOM 1412 N N . SER A 1 172 ? 13.639 -18.698 8.714 1.00 92.69 172 SER A N 1
ATOM 1413 C CA . SER A 1 172 ? 14.891 -18.325 9.367 1.00 92.69 172 SER A CA 1
ATOM 1414 C C . SER A 1 172 ? 16.093 -18.181 8.423 1.00 92.69 172 SER A C 1
ATOM 1416 O O . SER A 1 172 ? 17.006 -17.417 8.740 1.00 92.69 172 SER A O 1
ATOM 1418 N N . LYS A 1 173 ? 16.114 -18.897 7.298 1.00 93.25 173 LYS A N 1
ATOM 1419 C CA . LYS A 1 173 ? 17.213 -18.873 6.320 1.00 93.25 173 LYS A CA 1
ATOM 1420 C C . LYS A 1 173 ? 16.927 -18.002 5.095 1.00 93.25 173 LYS A C 1
ATOM 1422 O O . LYS A 1 173 ? 17.775 -17.927 4.214 1.00 93.25 173 LYS A O 1
ATOM 1427 N N . MET A 1 174 ? 15.755 -17.376 5.031 1.00 95.25 174 MET A N 1
ATOM 1428 C CA . MET A 1 174 ? 15.327 -16.584 3.883 1.00 95.25 174 MET A CA 1
ATOM 1429 C C . MET A 1 174 ? 15.645 -15.105 4.087 1.00 95.25 174 MET A C 1
ATOM 1431 O O . MET A 1 174 ? 15.486 -14.549 5.174 1.00 95.25 174 MET A O 1
ATOM 1435 N N . TYR A 1 175 ? 16.048 -14.435 3.015 1.00 93.94 175 TYR A N 1
ATOM 1436 C CA . TYR A 1 175 ? 16.089 -12.981 2.969 1.00 93.94 175 TYR A CA 1
ATOM 1437 C C . TYR A 1 175 ? 14.669 -12.416 2.856 1.00 93.94 175 TYR A C 1
ATOM 1439 O O . TYR A 1 175 ? 13.797 -12.996 2.214 1.00 93.94 175 TYR A O 1
ATOM 1447 N N . VAL A 1 176 ? 14.440 -11.206 3.379 1.00 93.00 176 VAL A N 1
ATOM 1448 C CA . VAL A 1 176 ? 13.116 -10.550 3.321 1.00 93.00 176 VAL A CA 1
ATOM 1449 C C . VAL A 1 176 ? 12.554 -10.457 1.899 1.00 93.00 176 VAL A C 1
ATOM 1451 O O . VAL A 1 176 ? 11.353 -10.624 1.711 1.00 93.00 176 VAL A O 1
ATOM 1454 N N . ARG A 1 177 ? 13.401 -10.247 0.882 1.00 92.38 177 ARG A N 1
ATOM 1455 C CA . ARG A 1 177 ? 12.964 -10.242 -0.527 1.00 92.38 177 ARG A CA 1
ATOM 1456 C C . ARG A 1 177 ? 12.352 -11.580 -0.965 1.00 92.38 177 ARG A C 1
ATOM 1458 O O . ARG A 1 177 ? 11.389 -11.587 -1.718 1.00 92.38 177 ARG A O 1
ATOM 1465 N N . GLU A 1 178 ? 12.877 -12.695 -0.464 1.00 94.94 178 GLU A N 1
ATOM 1466 C CA . GLU A 1 178 ? 12.410 -14.046 -0.791 1.00 94.94 178 GLU A CA 1
ATOM 1467 C C . GLU A 1 178 ? 11.093 -14.337 -0.074 1.00 94.94 178 GLU A C 1
ATOM 1469 O O . GLU A 1 178 ? 10.166 -14.848 -0.692 1.00 94.94 178 GLU A O 1
ATOM 1474 N N . ILE A 1 179 ? 10.971 -13.916 1.192 1.00 95.50 179 ILE A N 1
ATOM 1475 C CA . ILE A 1 179 ? 9.715 -13.991 1.956 1.00 95.50 179 ILE A CA 1
ATOM 1476 C C . ILE A 1 179 ? 8.606 -13.207 1.240 1.00 95.50 179 ILE A C 1
ATOM 1478 O O . ILE A 1 179 ? 7.470 -13.665 1.125 1.00 95.50 179 ILE A O 1
ATOM 1482 N N . VAL A 1 180 ? 8.930 -12.012 0.738 1.00 94.75 180 VAL A N 1
ATOM 1483 C CA . VAL A 1 180 ? 7.984 -11.175 -0.008 1.00 94.75 180 VAL A CA 1
ATOM 1484 C C . VAL A 1 180 ? 7.585 -11.831 -1.333 1.00 94.75 180 VAL A C 1
ATOM 1486 O O . VAL A 1 180 ? 6.392 -11.883 -1.629 1.00 94.75 180 VAL A O 1
ATOM 1489 N N . LYS A 1 181 ? 8.544 -12.375 -2.091 1.00 94.00 181 LYS A N 1
ATOM 1490 C CA . LYS A 1 181 ? 8.270 -13.084 -3.349 1.00 94.00 181 LYS A CA 1
ATOM 1491 C C . LYS A 1 181 ? 7.389 -14.315 -3.134 1.00 94.00 181 LYS A C 1
ATOM 1493 O O . LYS A 1 181 ? 6.401 -14.493 -3.839 1.00 94.00 181 LYS A O 1
ATOM 1498 N N . GLU A 1 182 ? 7.681 -15.118 -2.114 1.00 94.81 182 GLU A N 1
ATOM 1499 C CA . GLU A 1 182 ? 6.851 -16.267 -1.742 1.00 94.81 182 GLU A CA 1
ATOM 1500 C C . GLU A 1 182 ? 5.417 -15.844 -1.391 1.00 94.81 182 GLU A C 1
ATOM 1502 O O . GLU A 1 182 ? 4.460 -16.455 -1.864 1.00 94.81 182 GLU A O 1
ATOM 1507 N N . CYS A 1 183 ? 5.252 -14.759 -0.629 1.00 94.88 183 CYS A N 1
ATOM 1508 C CA . CYS A 1 183 ? 3.936 -14.216 -0.292 1.00 94.88 183 CYS A CA 1
ATOM 1509 C C . CYS A 1 183 ? 3.128 -13.820 -1.543 1.00 94.88 183 CYS A C 1
ATOM 1511 O O . CYS A 1 183 ? 1.920 -14.071 -1.603 1.00 94.88 183 CYS A O 1
ATOM 1513 N N . TYR A 1 184 ? 3.775 -13.230 -2.553 1.00 95.31 184 TYR A N 1
ATOM 1514 C CA . TYR A 1 184 ? 3.114 -12.878 -3.812 1.00 95.31 184 TYR A CA 1
ATOM 1515 C C . TYR A 1 184 ? 2.707 -14.111 -4.613 1.00 95.31 184 TYR A C 1
ATOM 1517 O O . TYR A 1 184 ? 1.583 -14.154 -5.109 1.00 95.31 184 TYR A O 1
ATOM 1525 N N . LEU A 1 185 ? 3.568 -15.129 -4.680 1.00 92.44 185 LEU A N 1
ATOM 1526 C CA . LEU A 1 185 ? 3.263 -16.396 -5.347 1.00 92.44 185 LEU A CA 1
ATOM 1527 C C . LEU A 1 185 ? 2.069 -17.102 -4.692 1.00 92.44 185 LEU A C 1
ATOM 1529 O O . LEU A 1 185 ? 1.118 -17.463 -5.380 1.00 92.44 185 LEU A O 1
ATOM 1533 N N . GLN A 1 186 ? 2.071 -17.224 -3.362 1.00 91.81 186 GLN A N 1
ATOM 1534 C CA . GLN A 1 186 ? 0.976 -17.845 -2.602 1.00 91.81 186 GLN A CA 1
ATOM 1535 C C . GLN A 1 186 ? -0.359 -17.114 -2.767 1.00 91.81 186 GLN A C 1
ATOM 1537 O O . GLN A 1 186 ? -1.418 -17.726 -2.665 1.00 91.81 186 GLN A O 1
ATOM 1542 N N . SER A 1 187 ? -0.310 -15.810 -3.037 1.00 89.94 187 SER A N 1
ATOM 1543 C CA . SER A 1 187 ? -1.496 -14.968 -3.196 1.00 89.94 187 SER A CA 1
ATOM 1544 C C . SER A 1 187 ? -1.872 -14.712 -4.662 1.00 89.94 187 SER A C 1
ATOM 1546 O O . SER A 1 187 ? -2.723 -13.865 -4.923 1.00 89.94 187 SER A O 1
ATOM 1548 N N . ASN A 1 188 ? -1.221 -15.388 -5.619 1.00 91.12 188 ASN A N 1
ATOM 1549 C CA . ASN A 1 188 ? -1.385 -15.173 -7.062 1.00 91.12 188 ASN A CA 1
ATOM 1550 C C . ASN A 1 188 ? -1.245 -13.694 -7.496 1.00 91.12 188 ASN A C 1
ATOM 1552 O O . ASN A 1 188 ? -1.948 -13.200 -8.377 1.00 91.12 188 ASN A O 1
ATOM 1556 N N . ALA A 1 189 ? -0.330 -12.955 -6.867 1.00 93.88 189 ALA A N 1
ATOM 1557 C CA . ALA A 1 189 ? -0.145 -11.523 -7.083 1.00 93.88 189 ALA A CA 1
ATOM 1558 C C . ALA A 1 189 ? 0.933 -11.233 -8.141 1.00 93.88 189 ALA A C 1
ATOM 1560 O O . ALA A 1 189 ? 1.909 -10.530 -7.870 1.00 93.88 189 ALA A O 1
ATOM 1561 N N . LYS A 1 190 ? 0.753 -11.762 -9.361 1.00 94.94 190 LYS A N 1
ATOM 1562 C CA . LYS A 1 190 ? 1.735 -11.666 -10.465 1.00 94.94 190 LYS A CA 1
ATOM 1563 C C . LYS A 1 190 ? 2.192 -10.226 -10.740 1.00 94.94 190 LYS A C 1
ATOM 1565 O O . LYS A 1 190 ? 3.376 -9.989 -10.953 1.00 94.94 190 LYS A O 1
ATOM 1570 N N . LEU A 1 191 ? 1.276 -9.257 -10.675 1.00 95.81 191 LEU A N 1
ATOM 1571 C CA . LEU A 1 191 ? 1.584 -7.840 -10.903 1.00 95.81 191 LEU A CA 1
ATOM 1572 C C . LEU A 1 191 ? 2.641 -7.292 -9.922 1.00 95.81 191 LEU A C 1
ATOM 1574 O O . LEU A 1 191 ? 3.518 -6.526 -10.315 1.00 95.81 191 LEU A O 1
ATOM 1578 N N . TYR A 1 192 ? 2.585 -7.709 -8.653 1.00 96.88 192 TYR A N 1
ATOM 1579 C CA . TYR A 1 192 ? 3.541 -7.295 -7.623 1.00 96.88 192 TYR A CA 1
ATOM 1580 C C . TYR A 1 192 ? 4.933 -7.896 -7.840 1.00 96.88 192 TYR A C 1
ATOM 1582 O O . TYR A 1 192 ? 5.932 -7.222 -7.584 1.00 96.88 192 TYR A O 1
ATOM 1590 N N . ASP A 1 193 ? 4.997 -9.146 -8.306 1.00 95.38 193 ASP A N 1
ATOM 1591 C CA . ASP A 1 193 ? 6.255 -9.826 -8.629 1.00 95.38 193 ASP A CA 1
ATOM 1592 C C . ASP A 1 193 ? 6.935 -9.162 -9.835 1.00 95.38 193 ASP A C 1
ATOM 1594 O O . ASP A 1 193 ? 8.072 -8.706 -9.730 1.00 95.38 193 ASP A O 1
ATOM 1598 N N . LEU A 1 194 ? 6.188 -8.956 -10.926 1.00 96.31 194 LEU A N 1
ATOM 1599 C CA . LEU A 1 194 ? 6.678 -8.270 -12.129 1.00 96.31 194 LEU A CA 1
ATOM 1600 C C . LEU A 1 194 ? 7.171 -6.852 -11.830 1.00 96.31 194 LEU A C 1
ATOM 1602 O O . LEU A 1 194 ? 8.219 -6.436 -12.320 1.00 96.31 194 LEU A O 1
ATOM 1606 N N . LYS A 1 195 ? 6.465 -6.121 -10.957 1.00 96.50 195 LYS A N 1
ATOM 1607 C CA . LYS A 1 195 ? 6.933 -4.823 -10.466 1.00 96.50 195 LYS A CA 1
ATOM 1608 C C . LYS A 1 195 ? 8.307 -4.940 -9.812 1.00 96.50 195 LYS A C 1
ATOM 1610 O O . LYS A 1 195 ? 9.168 -4.102 -10.068 1.00 96.50 195 LYS A O 1
ATOM 1615 N N . GLN A 1 196 ? 8.520 -5.912 -8.923 1.00 94.88 196 GLN A N 1
ATOM 1616 C CA . GLN A 1 196 ? 9.816 -6.061 -8.251 1.00 94.88 196 GLN A CA 1
ATOM 1617 C C . GLN A 1 196 ? 10.931 -6.407 -9.229 1.00 94.88 196 GLN A C 1
ATOM 1619 O O . GLN A 1 196 ? 12.012 -5.824 -9.127 1.00 94.88 196 GLN A O 1
ATOM 1624 N N . ASP A 1 197 ? 10.651 -7.286 -10.186 1.00 94.81 197 ASP A N 1
ATOM 1625 C CA . ASP A 1 197 ? 11.615 -7.665 -11.210 1.00 94.81 197 ASP A CA 1
ATOM 1626 C C . ASP A 1 197 ? 11.990 -6.454 -12.083 1.00 94.81 197 ASP A C 1
ATOM 1628 O O . ASP A 1 197 ? 13.179 -6.183 -12.257 1.00 94.81 197 ASP A O 1
ATOM 1632 N N . LEU A 1 198 ? 11.018 -5.644 -12.526 1.00 95.94 198 LEU A N 1
ATOM 1633 C CA . LEU A 1 198 ? 11.283 -4.389 -13.247 1.00 95.94 198 LEU A CA 1
ATOM 1634 C C . LEU A 1 198 ? 12.145 -3.417 -12.441 1.00 95.94 198 LEU A C 1
ATOM 1636 O O . LEU A 1 198 ? 13.141 -2.903 -12.949 1.00 95.94 198 LEU A O 1
ATOM 1640 N N . PHE A 1 199 ? 11.799 -3.180 -11.173 1.00 95.31 199 PHE A N 1
ATOM 1641 C CA . PHE A 1 199 ? 12.593 -2.317 -10.295 1.00 95.31 199 PHE A CA 1
ATOM 1642 C C . PHE A 1 199 ? 14.038 -2.817 -10.169 1.00 95.31 199 PHE A C 1
ATOM 1644 O O . PHE A 1 199 ? 14.969 -2.018 -10.250 1.00 95.31 199 PHE A O 1
ATOM 1651 N N . ALA A 1 200 ? 14.234 -4.126 -10.000 1.00 94.12 200 ALA A N 1
ATOM 1652 C CA . ALA A 1 200 ? 15.561 -4.719 -9.884 1.00 94.12 200 ALA A CA 1
ATOM 1653 C C . ALA A 1 200 ? 16.367 -4.601 -11.190 1.00 94.12 200 ALA A C 1
ATOM 1655 O O . ALA A 1 200 ? 17.562 -4.298 -11.146 1.00 94.12 200 ALA A O 1
ATOM 1656 N N . MET A 1 201 ? 15.730 -4.794 -12.349 1.00 94.75 201 MET A N 1
ATOM 1657 C CA . MET A 1 201 ? 16.367 -4.621 -13.662 1.00 94.75 201 MET A CA 1
ATOM 1658 C C . MET A 1 201 ? 16.829 -3.174 -13.869 1.00 94.75 201 MET A C 1
ATOM 1660 O O . MET A 1 201 ? 17.995 -2.943 -14.186 1.00 94.75 201 MET A O 1
ATOM 1664 N N . LEU A 1 202 ? 15.960 -2.203 -13.577 1.00 94.69 202 LEU A N 1
ATOM 1665 C CA . LEU A 1 202 ? 16.264 -0.775 -13.707 1.00 94.69 202 LEU A CA 1
ATOM 1666 C C . LEU A 1 202 ? 17.374 -0.324 -12.747 1.00 94.69 202 LEU A C 1
ATOM 1668 O O . LEU A 1 202 ? 18.276 0.408 -13.145 1.00 94.69 202 LEU A O 1
ATOM 1672 N N . GLN A 1 203 ? 17.358 -0.793 -11.496 1.00 93.12 203 GLN A N 1
ATOM 1673 C CA . GLN A 1 203 ? 18.383 -0.453 -10.501 1.00 93.12 203 GLN A CA 1
ATOM 1674 C C . GLN A 1 203 ? 19.746 -1.087 -10.793 1.00 93.12 203 GLN A C 1
ATOM 1676 O O . GLN A 1 203 ? 20.778 -0.490 -10.489 1.00 93.12 203 GLN A O 1
ATOM 1681 N N . SER A 1 204 ? 19.762 -2.293 -11.366 1.00 92.88 204 SER A N 1
ATOM 1682 C CA . SER A 1 204 ? 21.005 -2.979 -11.745 1.00 92.88 204 SER A CA 1
ATOM 1683 C C . SER A 1 204 ? 21.579 -2.502 -13.081 1.00 92.88 204 SER A C 1
ATOM 1685 O O . SER A 1 204 ? 22.707 -2.858 -13.411 1.00 92.88 204 SER A O 1
ATOM 1687 N N . GLY A 1 205 ? 20.828 -1.701 -13.845 1.00 89.38 205 GLY A N 1
ATOM 1688 C CA . GLY A 1 205 ? 21.214 -1.278 -15.190 1.00 89.38 205 GLY A CA 1
ATOM 1689 C C . GLY A 1 205 ? 21.152 -2.407 -16.222 1.00 89.38 205 GLY A C 1
ATOM 1690 O O . GLY A 1 205 ? 21.794 -2.319 -17.267 1.00 89.38 205 GLY A O 1
ATOM 1691 N N . LYS A 1 206 ? 20.420 -3.490 -15.929 1.00 90.19 206 LYS A N 1
ATOM 1692 C CA . LYS A 1 206 ? 20.253 -4.616 -16.847 1.00 90.19 206 LYS A CA 1
ATOM 1693 C C . LYS A 1 206 ? 19.234 -4.242 -17.921 1.00 90.19 206 LYS A C 1
ATOM 1695 O O . LYS A 1 206 ? 18.035 -4.332 -17.681 1.00 90.19 206 LYS A O 1
ATOM 1700 N N . VAL A 1 207 ? 19.739 -3.862 -19.091 1.00 87.62 207 VAL A N 1
ATOM 1701 C CA . VAL A 1 207 ? 18.945 -3.421 -20.249 1.00 87.62 207 VAL A CA 1
ATOM 1702 C C . VAL A 1 207 ? 18.120 -4.563 -20.855 1.00 87.62 207 VAL A C 1
ATOM 1704 O O . VAL A 1 207 ? 16.952 -4.369 -21.178 1.00 87.62 207 VAL A O 1
ATOM 1707 N N . ASP A 1 208 ? 18.706 -5.757 -20.965 1.00 88.19 208 ASP A N 1
ATOM 1708 C CA . ASP A 1 208 ? 18.097 -6.868 -21.699 1.00 88.19 208 ASP A CA 1
ATOM 1709 C C . ASP A 1 208 ? 16.782 -7.347 -21.073 1.00 88.19 208 ASP A C 1
ATOM 1711 O O . ASP A 1 208 ? 16.757 -7.887 -19.957 1.00 88.19 208 ASP A O 1
ATOM 1715 N N . GLY A 1 209 ? 15.700 -7.220 -21.845 1.00 90.19 209 GLY A N 1
ATOM 1716 C CA . GLY A 1 209 ? 14.385 -7.753 -21.507 1.00 90.19 209 GLY A CA 1
ATOM 1717 C C . GLY A 1 209 ? 13.528 -6.810 -20.668 1.00 90.19 209 GLY A C 1
ATOM 1718 O O . GLY A 1 209 ? 12.490 -7.251 -20.165 1.00 90.19 209 GLY A O 1
ATOM 1719 N N . ILE A 1 210 ? 13.930 -5.542 -20.506 1.00 94.69 210 ILE A N 1
ATOM 1720 C CA . ILE A 1 210 ? 13.129 -4.538 -19.793 1.00 94.69 210 ILE A CA 1
ATOM 1721 C C . ILE A 1 210 ? 11.766 -4.367 -20.477 1.00 94.69 210 ILE A C 1
ATOM 1723 O O . ILE A 1 210 ? 10.747 -4.403 -19.787 1.00 94.69 210 ILE A O 1
ATOM 1727 N N . GLY A 1 211 ? 11.707 -4.234 -21.807 1.00 94.69 211 GLY A N 1
ATOM 1728 C CA . GLY A 1 211 ? 10.440 -4.060 -22.525 1.00 94.69 211 GLY A CA 1
ATOM 1729 C C . GLY A 1 211 ? 9.570 -5.313 -22.495 1.00 94.69 211 GLY A C 1
ATOM 1730 O O . GLY A 1 211 ? 8.358 -5.209 -22.312 1.00 94.69 211 GLY A O 1
ATOM 1731 N N . ASN A 1 212 ? 10.167 -6.510 -22.540 1.00 96.50 212 ASN A N 1
ATOM 1732 C CA . ASN A 1 212 ? 9.424 -7.757 -22.315 1.00 96.50 212 ASN A CA 1
ATOM 1733 C C . ASN A 1 212 ? 8.803 -7.803 -20.912 1.00 96.50 212 ASN A C 1
ATOM 1735 O O . ASN A 1 212 ? 7.638 -8.169 -20.776 1.00 96.50 212 ASN A O 1
ATOM 1739 N N . ASN A 1 213 ? 9.538 -7.404 -19.873 1.00 96.69 213 ASN A N 1
ATOM 1740 C CA . ASN A 1 213 ? 8.999 -7.368 -18.515 1.00 96.69 213 ASN A CA 1
ATOM 1741 C C . ASN A 1 213 ? 7.922 -6.272 -18.362 1.00 96.69 213 ASN A C 1
ATOM 1743 O O . ASN A 1 213 ? 6.867 -6.522 -17.785 1.00 96.69 213 ASN A O 1
ATOM 1747 N N . ALA A 1 214 ? 8.110 -5.100 -18.980 1.00 97.62 214 ALA A N 1
ATOM 1748 C CA . ALA A 1 214 ? 7.099 -4.040 -19.024 1.00 97.62 214 ALA A CA 1
ATOM 1749 C C . ALA A 1 214 ? 5.812 -4.502 -19.729 1.00 97.62 214 ALA A C 1
ATOM 1751 O O . ALA A 1 214 ? 4.709 -4.204 -19.268 1.00 97.62 214 ALA A O 1
ATOM 1752 N N . ARG A 1 215 ? 5.941 -5.297 -20.799 1.00 97.75 215 ARG A N 1
ATOM 1753 C CA . ARG A 1 215 ? 4.808 -5.938 -21.474 1.00 97.75 215 ARG A CA 1
ATOM 1754 C C . ARG A 1 215 ? 4.089 -6.913 -20.551 1.00 97.75 215 ARG A C 1
ATOM 1756 O O . ARG A 1 215 ? 2.872 -6.843 -20.432 1.00 97.75 215 ARG A O 1
ATOM 1763 N N . GLU A 1 216 ? 4.813 -7.816 -19.890 1.00 98.12 216 GLU A N 1
ATOM 1764 C CA . GLU A 1 216 ? 4.205 -8.762 -18.945 1.00 98.12 216 GLU A CA 1
ATOM 1765 C C . GLU A 1 216 ? 3.521 -8.039 -17.779 1.00 98.12 216 GLU A C 1
ATOM 1767 O O . GLU A 1 216 ? 2.453 -8.468 -17.341 1.00 98.12 216 GLU A O 1
ATOM 1772 N N . PHE A 1 217 ? 4.093 -6.927 -17.305 1.00 97.75 217 PHE A N 1
ATOM 1773 C CA . PHE A 1 217 ? 3.488 -6.059 -16.295 1.00 97.75 217 PHE A CA 1
ATOM 1774 C C . PHE A 1 217 ? 2.157 -5.476 -16.781 1.00 97.75 217 PHE A C 1
ATOM 1776 O O . PHE A 1 217 ? 1.152 -5.597 -16.081 1.00 97.75 217 PHE A O 1
ATOM 1783 N N . TYR A 1 218 ? 2.117 -4.930 -18.000 1.00 97.81 218 TYR A N 1
ATOM 1784 C CA . TYR A 1 218 ? 0.882 -4.452 -18.623 1.00 97.81 218 TYR A CA 1
ATOM 1785 C C . TYR A 1 218 ? -0.157 -5.573 -18.796 1.00 97.81 218 TYR A C 1
ATOM 1787 O O . TYR A 1 218 ? -1.308 -5.415 -18.394 1.00 97.81 218 TYR A O 1
ATOM 1795 N N . LEU A 1 219 ? 0.241 -6.741 -19.306 1.00 96.75 219 LEU A N 1
ATOM 1796 C CA . LEU A 1 219 ? -0.665 -7.881 -19.476 1.00 96.75 219 LEU A CA 1
ATOM 1797 C C . LEU A 1 219 ? -1.225 -8.379 -18.139 1.00 96.75 219 LEU A C 1
ATOM 1799 O O . LEU A 1 219 ? -2.413 -8.678 -18.043 1.00 96.75 219 LEU A O 1
ATOM 1803 N N . ALA A 1 220 ? -0.396 -8.443 -17.094 1.00 95.69 220 ALA A N 1
ATOM 1804 C CA . ALA A 1 220 ? -0.856 -8.780 -15.752 1.00 95.69 220 ALA A CA 1
ATOM 1805 C C . ALA A 1 220 ? -1.835 -7.726 -15.215 1.00 95.69 220 ALA A C 1
ATOM 1807 O O . ALA A 1 220 ? -2.830 -8.086 -14.589 1.00 95.69 220 ALA A O 1
ATOM 1808 N N . TYR A 1 221 ? -1.593 -6.443 -15.493 1.00 95.25 221 TYR A N 1
ATOM 1809 C CA . TYR A 1 221 ? -2.488 -5.355 -15.107 1.00 95.25 221 TYR A CA 1
ATOM 1810 C C . TYR A 1 221 ? -3.875 -5.487 -15.754 1.00 95.25 221 TYR A C 1
ATOM 1812 O O . TYR A 1 221 ? -4.883 -5.348 -15.066 1.00 95.25 221 TYR A O 1
ATOM 1820 N N . LEU A 1 222 ? -3.948 -5.859 -17.037 1.00 93.50 222 LEU A N 1
ATOM 1821 C CA . LEU A 1 222 ? -5.217 -6.043 -17.759 1.00 93.50 222 LEU A CA 1
ATOM 1822 C C . LEU A 1 222 ? -6.130 -7.128 -17.169 1.00 93.50 222 LEU A C 1
ATOM 1824 O O . LEU A 1 222 ? -7.330 -7.120 -17.435 1.00 93.50 222 LEU A O 1
ATOM 1828 N N . THR A 1 223 ? -5.590 -8.051 -16.369 1.00 90.81 223 THR A N 1
ATOM 1829 C CA . THR A 1 223 ? -6.398 -9.084 -15.698 1.00 90.81 223 THR A CA 1
ATOM 1830 C C . THR A 1 223 ? -7.233 -8.543 -14.531 1.00 90.81 223 THR A C 1
ATOM 1832 O O . THR A 1 223 ? -8.105 -9.251 -14.029 1.00 90.81 223 THR A O 1
ATOM 1835 N N . GLY A 1 224 ? -6.972 -7.308 -14.086 1.00 87.94 224 GLY A N 1
ATOM 1836 C CA . GLY A 1 224 ? -7.703 -6.655 -13.004 1.00 87.94 224 GLY A CA 1
ATOM 1837 C C . GLY A 1 224 ? -8.908 -5.824 -13.459 1.00 87.94 224 GLY A C 1
ATOM 1838 O O . GLY A 1 224 ? -9.087 -5.499 -14.635 1.00 87.94 224 GLY A O 1
ATOM 1839 N N . ASP A 1 225 ? -9.729 -5.442 -12.481 1.00 87.44 225 ASP A N 1
ATOM 1840 C CA . ASP A 1 225 ? -10.872 -4.542 -12.664 1.00 87.44 225 ASP A CA 1
ATOM 1841 C C . ASP A 1 225 ? -10.405 -3.080 -12.584 1.00 87.44 225 ASP A C 1
ATOM 1843 O O . ASP A 1 225 ? -10.425 -2.452 -11.523 1.00 87.44 225 ASP A O 1
ATOM 1847 N N . TYR A 1 226 ? -9.886 -2.579 -13.705 1.00 89.44 226 TYR A N 1
ATOM 1848 C CA . TYR A 1 226 ? -9.381 -1.215 -13.866 1.00 89.44 226 TYR A CA 1
ATOM 1849 C C . TYR A 1 226 ? -10.109 -0.508 -15.008 1.00 89.44 226 TYR A C 1
ATOM 1851 O O . TYR A 1 226 ? -10.430 -1.127 -16.025 1.00 89.44 226 TYR A O 1
ATOM 1859 N N . SER A 1 227 ? -10.334 0.793 -14.848 1.00 89.69 227 SER A N 1
ATOM 1860 C CA . SER A 1 227 ? -10.943 1.666 -15.850 1.00 89.69 227 SER A CA 1
ATOM 1861 C C . SER A 1 227 ? -10.039 1.875 -17.067 1.00 89.69 227 SER A C 1
ATOM 1863 O O . SER A 1 227 ? -8.821 1.705 -17.001 1.00 89.69 227 SER A O 1
ATOM 1865 N N . GLU A 1 228 ? -10.635 2.296 -18.182 1.00 91.44 228 GLU A N 1
ATOM 1866 C CA . GLU A 1 228 ? -9.911 2.485 -19.443 1.00 91.44 228 GLU A CA 1
ATOM 1867 C C . GLU A 1 228 ? -8.787 3.520 -19.331 1.00 91.44 228 GLU A C 1
ATOM 1869 O O . GLU A 1 228 ? -7.669 3.274 -19.769 1.00 91.44 228 GLU A O 1
ATOM 1874 N N . ASN A 1 229 ? -9.039 4.636 -18.642 1.00 90.56 229 ASN A N 1
ATOM 1875 C CA . ASN A 1 229 ? -8.023 5.664 -18.412 1.00 90.56 229 ASN A CA 1
ATOM 1876 C C . ASN A 1 229 ? -6.807 5.114 -17.651 1.00 90.56 229 ASN A C 1
ATOM 1878 O O . ASN A 1 229 ? -5.674 5.502 -17.915 1.00 90.56 229 ASN A O 1
ATOM 1882 N N . GLU A 1 230 ? -7.026 4.203 -16.704 1.00 93.00 230 GLU A N 1
ATOM 1883 C CA . GLU A 1 230 ? -5.935 3.598 -15.939 1.00 93.00 230 GLU A CA 1
ATOM 1884 C C . GLU A 1 230 ? -5.140 2.611 -16.797 1.00 93.00 230 GLU A C 1
ATOM 1886 O O . GLU A 1 230 ? -3.910 2.608 -16.766 1.00 93.00 230 GLU A O 1
ATOM 1891 N N . ARG A 1 231 ? -5.836 1.812 -17.615 1.00 95.44 231 ARG A N 1
ATOM 1892 C CA . ARG A 1 231 ? -5.206 0.909 -18.588 1.00 95.44 231 ARG A CA 1
ATOM 1893 C C . ARG A 1 231 ? -4.365 1.676 -19.598 1.00 95.44 231 ARG A C 1
ATOM 1895 O O . ARG A 1 231 ? -3.265 1.226 -19.911 1.00 95.44 231 ARG A O 1
ATOM 1902 N N . GLN A 1 232 ? -4.846 2.833 -20.043 1.00 96.75 232 GLN A N 1
ATOM 1903 C CA . GLN A 1 232 ? -4.137 3.707 -20.968 1.00 96.75 232 GLN A CA 1
ATOM 1904 C C . GLN A 1 232 ? -2.802 4.192 -20.382 1.00 96.75 232 GLN A C 1
ATOM 1906 O O . GLN A 1 232 ? -1.781 4.078 -21.050 1.00 96.75 232 GLN A O 1
ATOM 1911 N N . MET A 1 233 ? -2.760 4.618 -19.114 1.00 97.88 233 MET A N 1
ATOM 1912 C CA . MET A 1 233 ? -1.502 5.036 -18.468 1.00 97.88 233 MET A CA 1
ATOM 1913 C C . MET A 1 233 ? -0.469 3.898 -18.389 1.00 97.88 233 MET A C 1
ATOM 1915 O O . MET A 1 233 ? 0.724 4.107 -18.612 1.00 97.88 233 MET A O 1
ATOM 1919 N N . VAL A 1 234 ? -0.909 2.672 -18.077 1.00 97.94 234 VAL A N 1
ATOM 1920 C CA . VAL A 1 234 ? -0.005 1.507 -18.025 1.00 97.94 234 VAL A CA 1
ATOM 1921 C C . VAL A 1 234 ? 0.452 1.097 -19.426 1.00 97.94 234 VAL A C 1
ATOM 1923 O O . VAL A 1 234 ? 1.611 0.718 -19.607 1.00 97.94 234 VAL A O 1
ATOM 1926 N N . TYR A 1 235 ? -0.433 1.198 -20.418 1.00 98.00 235 TYR A N 1
ATOM 1927 C CA . TYR A 1 235 ? -0.094 0.973 -21.819 1.00 98.00 235 TYR A CA 1
ATOM 1928 C C . TYR A 1 235 ? 0.941 1.988 -22.318 1.00 98.00 235 TYR A C 1
ATOM 1930 O O . TYR A 1 235 ? 1.935 1.584 -22.916 1.00 98.00 235 TYR A O 1
ATOM 1938 N N . GLU A 1 236 ? 0.758 3.279 -22.029 1.00 98.25 236 GLU A N 1
ATOM 1939 C CA . GLU A 1 236 ? 1.708 4.346 -22.371 1.00 98.25 236 GLU A CA 1
ATOM 1940 C C . GLU A 1 236 ? 3.090 4.066 -21.787 1.00 98.25 236 GLU A C 1
ATOM 1942 O O . GLU A 1 236 ? 4.076 4.074 -22.525 1.00 98.25 236 GLU A O 1
ATOM 1947 N N . PHE A 1 237 ? 3.156 3.720 -20.496 1.00 98.62 237 PHE A N 1
ATOM 1948 C CA . PHE A 1 237 ? 4.403 3.305 -19.853 1.00 98.62 237 PHE A CA 1
ATOM 1949 C C . PHE A 1 237 ? 5.084 2.166 -20.625 1.00 98.62 237 PHE A C 1
ATOM 1951 O O . PHE A 1 237 ? 6.249 2.275 -21.011 1.00 98.62 237 PHE A O 1
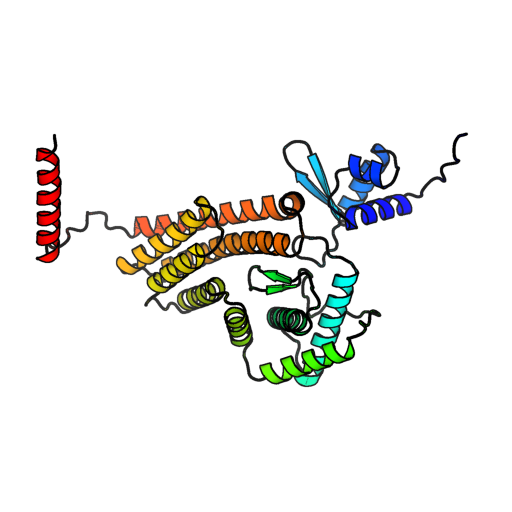ATOM 1958 N N . TYR A 1 238 ? 4.352 1.079 -20.880 1.00 98.00 238 TYR A N 1
ATOM 1959 C CA . TYR A 1 238 ? 4.863 -0.078 -21.614 1.00 98.00 238 TYR A CA 1
ATOM 1960 C C . TYR A 1 238 ? 5.347 0.295 -23.026 1.00 98.00 238 TYR A C 1
ATOM 1962 O O . TYR A 1 238 ? 6.438 -0.119 -23.435 1.00 98.00 238 TYR A O 1
ATOM 1970 N N . SER A 1 239 ? 4.553 1.074 -23.763 1.00 98.06 239 SER A N 1
ATOM 1971 C CA . SER A 1 239 ? 4.832 1.477 -25.141 1.00 98.06 239 SER A CA 1
ATOM 1972 C C . SER A 1 239 ? 6.105 2.314 -25.221 1.00 98.06 239 SER A C 1
ATOM 1974 O O . SER A 1 239 ? 6.967 2.046 -26.058 1.00 98.06 239 SER A O 1
ATOM 1976 N N . ILE A 1 240 ? 6.264 3.285 -24.317 1.00 98.19 240 ILE A N 1
ATOM 1977 C CA . ILE A 1 240 ? 7.453 4.137 -24.265 1.00 98.19 240 ILE A CA 1
ATOM 1978 C C . ILE A 1 240 ? 8.701 3.310 -23.937 1.00 98.19 240 ILE A C 1
ATOM 1980 O O . ILE A 1 240 ? 9.706 3.398 -24.644 1.00 98.19 240 ILE A O 1
ATOM 1984 N N . VAL A 1 241 ? 8.636 2.466 -22.903 1.00 97.88 241 VAL A N 1
ATOM 1985 C CA . VAL A 1 241 ? 9.763 1.613 -22.495 1.00 97.88 241 VAL A CA 1
ATOM 1986 C C . VAL A 1 241 ? 10.193 0.686 -23.634 1.00 97.88 241 VAL A C 1
ATOM 1988 O O . VAL A 1 241 ? 11.382 0.585 -23.938 1.00 97.88 241 VAL A O 1
ATOM 1991 N N . SER A 1 242 ? 9.229 0.056 -24.305 1.00 96.12 242 SER A N 1
ATOM 1992 C CA . SER A 1 242 ? 9.495 -0.828 -25.445 1.00 96.12 242 SER A CA 1
ATOM 1993 C C . SER A 1 242 ? 10.064 -0.065 -26.640 1.00 96.12 242 SER A C 1
ATOM 1995 O O . SER A 1 242 ? 10.958 -0.562 -27.321 1.00 96.12 242 SER A O 1
ATOM 1997 N N . GLY A 1 243 ? 9.585 1.157 -26.883 1.00 95.56 243 GLY A N 1
ATOM 1998 C CA . GLY A 1 243 ? 10.112 2.040 -27.919 1.00 95.56 243 GLY A CA 1
ATOM 1999 C C . GLY A 1 243 ? 11.567 2.434 -27.663 1.00 95.56 243 GLY A C 1
ATOM 2000 O O . GLY A 1 243 ? 12.395 2.346 -28.568 1.00 95.56 243 GLY A O 1
ATOM 2001 N N . LEU A 1 244 ? 11.904 2.811 -26.428 1.00 95.75 244 LEU A N 1
ATOM 2002 C CA . LEU A 1 244 ? 13.280 3.122 -26.027 1.00 95.75 244 LEU A CA 1
ATOM 2003 C C . LEU A 1 244 ? 14.209 1.903 -26.144 1.00 95.75 244 LEU A C 1
ATOM 2005 O O . LEU A 1 244 ? 15.340 2.052 -26.612 1.00 95.75 244 LEU A O 1
ATOM 2009 N N . GLU A 1 245 ? 13.745 0.706 -25.767 1.00 94.62 245 GLU A N 1
ATOM 2010 C CA . GLU A 1 245 ? 14.497 -0.545 -25.961 1.00 94.62 245 GLU A CA 1
ATOM 2011 C C . GLU A 1 245 ? 14.729 -0.821 -27.451 1.00 94.62 245 GLU A C 1
ATOM 2013 O O . GLU A 1 245 ? 15.867 -1.033 -27.869 1.00 94.62 245 GLU A O 1
ATOM 2018 N N . PHE A 1 246 ? 13.678 -0.731 -28.273 1.00 92.88 246 PHE A N 1
ATOM 2019 C CA . PHE A 1 246 ? 13.743 -0.961 -29.719 1.00 92.88 246 PHE A CA 1
ATOM 2020 C C . PHE A 1 246 ? 14.718 -0.013 -30.430 1.00 92.88 246 PHE A C 1
ATOM 2022 O O . PHE A 1 246 ? 15.451 -0.424 -31.329 1.00 92.88 246 PHE A O 1
ATOM 2029 N N . LEU A 1 247 ? 14.760 1.254 -30.014 1.00 93.12 247 LEU A N 1
ATOM 2030 C CA . LEU A 1 247 ? 15.688 2.251 -30.554 1.00 93.12 247 LEU A CA 1
ATOM 2031 C C . LEU A 1 247 ? 17.124 2.088 -30.028 1.00 93.12 247 LEU A C 1
ATOM 2033 O O . LEU A 1 247 ? 18.013 2.820 -30.468 1.00 93.12 247 LEU A O 1
ATOM 2037 N N . ASN A 1 248 ? 17.358 1.155 -29.098 1.00 93.19 248 ASN A N 1
ATOM 2038 C CA . ASN A 1 248 ? 18.608 0.994 -28.359 1.00 93.19 248 ASN A CA 1
ATOM 2039 C C . ASN A 1 248 ? 19.020 2.294 -27.634 1.00 93.19 248 ASN A C 1
ATOM 2041 O O . ASN A 1 248 ? 20.155 2.767 -27.730 1.00 93.19 248 ASN A O 1
ATOM 2045 N N . LYS A 1 249 ? 18.050 2.917 -26.951 1.00 95.00 249 LYS A N 1
ATOM 2046 C CA . LYS A 1 249 ? 18.168 4.221 -26.269 1.00 95.00 249 LYS A CA 1
ATOM 2047 C C . LYS A 1 249 ? 17.978 4.131 -24.755 1.00 95.00 249 LYS A C 1
ATOM 2049 O O . LYS A 1 249 ? 17.781 5.144 -24.093 1.00 95.00 249 LYS A O 1
ATOM 2054 N N . LEU A 1 250 ? 18.111 2.934 -24.185 1.00 94.12 250 LEU A N 1
ATOM 2055 C CA . LEU A 1 250 ? 18.092 2.696 -22.738 1.00 94.12 250 LEU A CA 1
ATOM 2056 C C . LEU A 1 250 ? 19.420 3.109 -22.079 1.00 94.12 250 LEU A C 1
ATOM 2058 O O . LEU A 1 250 ? 20.180 2.292 -21.563 1.00 94.12 250 LEU A O 1
ATOM 2062 N N . SER A 1 251 ? 19.710 4.410 -22.113 1.00 93.50 251 SER A N 1
ATOM 2063 C CA . SER A 1 251 ? 20.823 5.008 -21.376 1.00 93.50 251 SER A CA 1
ATOM 2064 C C . SER A 1 251 ? 20.583 4.936 -19.860 1.00 93.50 251 SER A C 1
ATOM 2066 O O . SER A 1 251 ? 19.470 4.690 -19.393 1.00 93.50 251 SER A O 1
ATOM 2068 N N . LYS A 1 252 ? 21.620 5.203 -19.055 1.00 93.06 252 LYS A N 1
ATOM 2069 C CA . LYS A 1 252 ? 21.471 5.308 -17.591 1.00 93.06 252 LYS A CA 1
ATOM 2070 C C . LYS A 1 252 ? 20.455 6.384 -17.187 1.00 93.06 252 LYS A C 1
ATOM 2072 O O . LYS A 1 252 ? 19.720 6.195 -16.221 1.00 93.06 252 LYS A O 1
ATOM 2077 N N . GLU A 1 253 ? 20.412 7.490 -17.925 1.00 93.88 253 GLU A N 1
ATOM 2078 C CA . GLU A 1 253 ? 19.454 8.573 -17.702 1.00 93.88 253 GLU A CA 1
ATOM 2079 C C . GLU A 1 253 ? 18.026 8.128 -18.034 1.00 93.88 253 GLU A C 1
ATOM 2081 O O . GLU A 1 253 ? 17.140 8.250 -17.188 1.00 93.88 253 GLU A O 1
ATOM 2086 N N . ALA A 1 254 ? 17.826 7.498 -19.196 1.00 94.94 254 ALA A N 1
ATOM 2087 C CA . ALA A 1 254 ? 16.536 6.941 -19.588 1.00 94.94 254 ALA A CA 1
ATOM 2088 C C . ALA A 1 254 ? 16.042 5.899 -18.570 1.00 94.94 254 ALA A C 1
ATOM 2090 O O . ALA A 1 254 ? 14.900 5.965 -18.128 1.00 94.94 254 ALA A O 1
ATOM 2091 N N . MET A 1 255 ? 16.907 4.988 -18.107 1.00 95.69 255 MET A N 1
ATOM 2092 C CA . MET A 1 255 ? 16.555 4.014 -17.063 1.00 95.69 255 MET A CA 1
ATOM 2093 C C . MET A 1 255 ? 16.142 4.681 -15.745 1.00 95.69 255 MET A C 1
ATOM 2095 O O . MET A 1 255 ? 15.222 4.204 -15.082 1.00 95.69 255 MET A O 1
ATOM 2099 N N . SER A 1 256 ? 16.775 5.797 -15.371 1.00 96.06 256 SER A N 1
ATOM 2100 C CA . SER A 1 256 ? 16.366 6.573 -14.197 1.00 96.06 256 SER A CA 1
ATOM 2101 C C . SER A 1 256 ? 14.975 7.186 -14.381 1.00 96.06 256 SER A C 1
ATOM 2103 O O . SER A 1 256 ? 14.158 7.109 -13.465 1.00 96.06 256 SER A O 1
ATOM 2105 N N . LYS A 1 257 ? 14.675 7.746 -15.560 1.00 97.38 257 LYS A N 1
ATOM 2106 C CA . LYS A 1 257 ? 13.340 8.282 -15.879 1.00 97.38 257 LYS A CA 1
ATOM 2107 C C 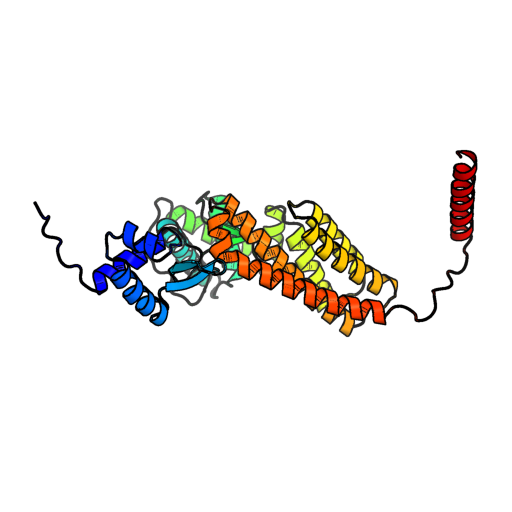. LYS A 1 257 ? 12.278 7.180 -15.896 1.00 97.38 257 LYS A C 1
ATOM 2109 O O . LYS A 1 257 ? 11.212 7.353 -15.312 1.00 97.38 257 LYS A O 1
ATOM 2114 N N . ILE A 1 258 ? 12.594 6.008 -16.457 1.00 98.19 258 ILE A N 1
ATOM 2115 C CA . ILE A 1 258 ? 11.714 4.828 -16.422 1.00 98.19 258 ILE A CA 1
ATOM 2116 C C . ILE A 1 258 ? 11.436 4.406 -14.975 1.00 98.19 258 ILE A C 1
ATOM 2118 O O . ILE A 1 258 ? 10.294 4.108 -14.637 1.00 98.19 258 ILE A O 1
ATOM 2122 N N . LEU A 1 259 ? 12.450 4.402 -14.104 1.00 97.75 259 LEU A N 1
ATOM 2123 C CA . LEU A 1 259 ? 12.283 4.057 -12.691 1.00 97.75 259 LEU A CA 1
ATOM 2124 C C . LEU A 1 259 ? 11.368 5.046 -11.955 1.00 97.75 259 LEU A C 1
ATOM 2126 O O . LEU A 1 259 ? 10.524 4.613 -11.171 1.00 97.75 259 LEU A O 1
ATOM 2130 N N . ILE A 1 260 ? 11.516 6.349 -12.213 1.00 98.00 260 ILE A N 1
ATOM 2131 C CA . ILE A 1 260 ? 10.663 7.399 -11.635 1.00 98.00 260 ILE A CA 1
ATOM 2132 C C . ILE A 1 260 ? 9.215 7.231 -12.113 1.00 98.00 260 ILE A C 1
ATOM 2134 O O . ILE A 1 260 ? 8.305 7.169 -11.285 1.00 98.00 260 ILE A O 1
ATOM 2138 N N . ALA A 1 261 ? 9.006 7.063 -13.422 1.00 98.44 261 ALA A N 1
ATOM 2139 C CA . ALA A 1 261 ? 7.683 6.833 -14.000 1.00 98.44 261 ALA A CA 1
ATOM 2140 C C . ALA A 1 261 ? 7.029 5.554 -13.459 1.00 98.44 261 ALA A C 1
ATOM 2142 O O . ALA A 1 261 ? 5.863 5.576 -13.062 1.00 98.44 261 ALA A O 1
ATOM 2143 N N . LEU A 1 262 ? 7.787 4.458 -13.357 1.00 98.31 262 LEU A N 1
ATOM 2144 C CA . LEU A 1 262 ? 7.308 3.202 -12.784 1.00 98.31 262 LEU A CA 1
ATOM 2145 C C . LEU A 1 262 ? 6.924 3.361 -11.306 1.00 98.31 262 LEU A C 1
ATOM 2147 O O . LEU A 1 262 ? 5.921 2.798 -10.874 1.00 98.31 262 LEU A O 1
ATOM 2151 N N . ASP A 1 263 ? 7.694 4.111 -10.516 1.00 98.19 263 ASP A N 1
ATOM 2152 C CA . ASP A 1 263 ? 7.380 4.373 -9.109 1.00 98.19 263 ASP A CA 1
ATOM 2153 C C . ASP A 1 263 ? 6.120 5.235 -8.940 1.00 98.19 263 ASP A C 1
ATOM 2155 O O . ASP A 1 263 ? 5.257 4.902 -8.121 1.00 98.19 263 ASP A O 1
ATOM 2159 N N . GLY A 1 264 ? 5.974 6.295 -9.741 1.00 98.06 264 GLY A N 1
ATOM 2160 C CA . GLY A 1 264 ? 4.769 7.126 -9.782 1.00 98.06 264 GLY A CA 1
ATOM 2161 C C . GLY A 1 264 ? 3.530 6.309 -10.152 1.00 98.06 264 GLY A C 1
ATOM 2162 O O . GLY A 1 264 ? 2.562 6.256 -9.384 1.00 98.06 264 GLY A O 1
ATOM 2163 N N . LEU A 1 265 ? 3.603 5.586 -11.272 1.00 98.25 265 LEU A N 1
ATOM 2164 C CA . LEU A 1 265 ? 2.542 4.705 -11.755 1.00 98.25 265 LEU A CA 1
ATOM 2165 C C . LEU A 1 265 ? 2.192 3.620 -10.729 1.00 98.25 265 LEU A C 1
ATOM 2167 O O . LEU A 1 265 ? 1.020 3.386 -10.436 1.00 98.25 265 LEU A O 1
ATOM 2171 N N . TRP A 1 266 ? 3.195 2.995 -10.110 1.00 98.19 266 TRP A N 1
ATOM 2172 C CA . TRP A 1 266 ? 2.972 1.976 -9.090 1.00 98.19 266 TRP A CA 1
ATOM 2173 C C . TRP A 1 266 ? 2.274 2.526 -7.848 1.00 98.19 266 TRP A C 1
ATOM 2175 O O . TRP A 1 266 ? 1.379 1.875 -7.313 1.00 98.19 266 TRP A O 1
ATOM 2185 N N . LYS A 1 267 ? 2.648 3.720 -7.375 1.00 98.19 267 LYS A N 1
ATOM 2186 C CA . LYS A 1 267 ? 1.983 4.363 -6.230 1.00 98.19 267 LYS A CA 1
ATOM 2187 C C . LYS A 1 267 ? 0.510 4.637 -6.519 1.00 98.19 267 LYS A C 1
ATOM 2189 O O . LYS A 1 267 ? -0.320 4.471 -5.622 1.00 98.19 267 LYS A O 1
ATOM 2194 N N . PHE A 1 268 ? 0.181 5.023 -7.750 1.00 98.00 268 PHE A N 1
ATOM 2195 C CA . PHE A 1 268 ? -1.202 5.173 -8.189 1.00 98.00 268 PHE A CA 1
ATOM 2196 C C . PHE A 1 268 ? -1.949 3.831 -8.189 1.00 98.00 268 PHE A C 1
ATOM 2198 O O . PHE A 1 268 ? -2.945 3.692 -7.473 1.00 98.00 268 PHE A O 1
ATOM 2205 N N . ILE A 1 269 ? -1.414 2.818 -8.882 1.00 97.25 269 ILE A N 1
ATOM 2206 C CA . ILE A 1 269 ? -1.990 1.463 -8.940 1.00 97.25 269 ILE A CA 1
ATOM 2207 C C . ILE A 1 269 ? -2.193 0.894 -7.531 1.00 97.25 269 ILE A C 1
ATOM 2209 O O . ILE A 1 269 ? -3.276 0.422 -7.199 1.00 97.25 269 ILE A O 1
ATOM 2213 N N . ALA A 1 270 ? -1.181 0.980 -6.668 1.00 97.31 270 ALA A N 1
ATOM 2214 C CA . ALA A 1 270 ? -1.249 0.487 -5.299 1.00 97.31 270 ALA A CA 1
ATOM 2215 C C . ALA A 1 270 ? -2.338 1.196 -4.482 1.00 97.31 270 ALA A C 1
ATOM 2217 O O . ALA A 1 270 ? -3.019 0.543 -3.697 1.00 97.31 270 ALA A O 1
ATOM 2218 N N . SER A 1 271 ? -2.540 2.505 -4.674 1.00 97.31 271 SER A N 1
ATOM 2219 C CA . SER A 1 271 ? -3.594 3.261 -3.980 1.00 97.31 271 SER A CA 1
ATOM 2220 C C . SER A 1 271 ? -4.997 2.818 -4.414 1.00 97.31 271 SER A C 1
ATOM 2222 O O . SER A 1 271 ? -5.887 2.683 -3.574 1.00 97.31 271 SER A O 1
ATOM 2224 N N . LYS A 1 272 ? -5.193 2.506 -5.702 1.00 95.69 272 LYS A N 1
ATOM 2225 C CA . LYS A 1 272 ? -6.439 1.901 -6.205 1.00 95.69 272 LYS A CA 1
ATOM 2226 C C . LYS A 1 272 ? -6.634 0.474 -5.690 1.00 95.69 272 LYS A C 1
ATOM 2228 O O . LYS A 1 272 ? -7.723 0.128 -5.240 1.00 95.69 272 LYS A O 1
ATOM 2233 N N . THR A 1 273 ? -5.577 -0.331 -5.668 1.00 95.94 273 THR A N 1
ATOM 2234 C CA . THR A 1 273 ? -5.603 -1.686 -5.096 1.00 95.94 273 THR A CA 1
ATOM 2235 C C . THR A 1 273 ? -5.948 -1.667 -3.600 1.00 95.94 273 THR A C 1
ATOM 2237 O O . THR A 1 273 ? -6.705 -2.522 -3.129 1.00 95.94 273 THR A O 1
ATOM 2240 N N . LEU A 1 274 ? -5.472 -0.661 -2.858 1.00 96.75 274 LEU A N 1
ATOM 2241 C CA . LEU A 1 274 ? -5.868 -0.417 -1.470 1.00 96.75 274 LEU A CA 1
ATOM 2242 C C . LEU A 1 274 ? -7.360 -0.108 -1.376 1.00 96.75 274 LEU A C 1
ATOM 2244 O O . LEU A 1 274 ? -8.059 -0.769 -0.614 1.00 96.75 274 LEU A O 1
ATOM 2248 N N . TYR A 1 275 ? -7.856 0.836 -2.178 1.00 96.50 275 TYR A N 1
ATOM 2249 C CA . TYR A 1 275 ? -9.278 1.181 -2.230 1.00 96.50 275 TYR A CA 1
ATOM 2250 C C . TYR A 1 275 ? -10.157 -0.056 -2.488 1.00 96.50 275 TYR A C 1
ATOM 2252 O O . TYR A 1 275 ? -11.095 -0.328 -1.742 1.00 96.50 275 TYR A O 1
ATOM 2260 N N . GLN A 1 276 ? -9.803 -0.878 -3.479 1.00 95.31 276 GLN A N 1
ATOM 2261 C CA . GLN A 1 276 ? -10.515 -2.124 -3.783 1.00 95.31 276 GLN A CA 1
ATOM 2262 C C . GLN A 1 276 ? -10.429 -3.152 -2.645 1.00 95.31 276 GLN A C 1
ATOM 2264 O O . GLN A 1 276 ? -11.414 -3.825 -2.341 1.00 95.31 276 GLN A O 1
ATOM 2269 N N . SER A 1 277 ? -9.269 -3.279 -1.994 1.00 95.88 277 SER A N 1
ATOM 2270 C CA . SER A 1 277 ? -9.097 -4.176 -0.841 1.00 95.88 277 SER A CA 1
ATOM 2271 C C . SER A 1 277 ? -9.954 -3.748 0.346 1.00 95.88 277 SER A C 1
ATOM 2273 O O . SER A 1 277 ? -10.552 -4.595 1.003 1.00 95.88 277 SER A O 1
ATOM 2275 N N . MET A 1 278 ? -10.064 -2.441 0.583 1.00 96.12 278 MET A N 1
ATOM 2276 C CA . MET A 1 278 ? -10.902 -1.875 1.636 1.00 96.12 278 MET A CA 1
ATOM 2277 C C . MET A 1 278 ? -12.391 -2.175 1.408 1.00 96.12 278 MET A C 1
ATOM 2279 O O . MET A 1 278 ? -13.091 -2.554 2.345 1.00 96.12 278 MET A O 1
ATOM 2283 N N . ILE A 1 279 ? -12.868 -2.098 0.160 1.00 95.75 279 ILE A N 1
ATOM 2284 C CA . ILE A 1 279 ? -14.243 -2.506 -0.182 1.00 95.75 279 ILE A CA 1
ATOM 2285 C C . ILE A 1 279 ? -14.470 -3.981 0.165 1.00 95.75 279 ILE A C 1
ATOM 2287 O O . ILE A 1 279 ? -15.479 -4.324 0.780 1.00 95.75 279 ILE A O 1
ATOM 2291 N N . LYS A 1 280 ? -13.519 -4.860 -0.178 1.00 94.69 280 LYS A N 1
ATOM 2292 C CA . LYS A 1 280 ? -13.630 -6.307 0.082 1.00 94.69 280 LYS A CA 1
ATOM 2293 C C . LYS A 1 280 ? -13.728 -6.647 1.571 1.00 94.69 280 LYS A C 1
ATOM 2295 O O . LYS A 1 280 ? -14.381 -7.628 1.911 1.00 94.69 280 LYS A O 1
ATOM 2300 N N . ILE A 1 281 ? -13.113 -5.851 2.448 1.00 94.00 281 ILE A N 1
ATOM 2301 C CA . ILE A 1 281 ? -13.195 -6.040 3.907 1.00 94.00 281 ILE A CA 1
ATOM 2302 C C . ILE A 1 281 ? -14.374 -5.287 4.555 1.00 94.00 281 ILE A C 1
ATOM 2304 O O . ILE A 1 281 ? -14.528 -5.335 5.774 1.00 94.00 281 ILE A O 1
ATOM 2308 N N . GLY A 1 282 ? -15.231 -4.638 3.755 1.00 92.75 282 GLY A N 1
ATOM 2309 C CA . GLY A 1 282 ? -16.543 -4.143 4.184 1.00 92.75 282 GLY A CA 1
ATOM 2310 C C . GLY A 1 282 ? -16.703 -2.625 4.298 1.00 92.75 282 GLY A C 1
ATOM 2311 O O . GLY A 1 282 ? -17.708 -2.187 4.853 1.00 92.75 282 GLY A O 1
ATOM 2312 N N . TYR A 1 283 ? -15.762 -1.821 3.798 1.00 92.38 283 TYR A N 1
ATOM 2313 C CA . TYR A 1 283 ? -15.918 -0.359 3.769 1.00 92.38 283 TYR A CA 1
ATOM 2314 C C . TYR A 1 283 ? -16.770 0.072 2.577 1.00 92.38 283 TYR A C 1
ATOM 2316 O O . TYR A 1 283 ? -16.670 -0.499 1.487 1.00 92.38 283 TYR A O 1
ATOM 2324 N N . SER A 1 284 ? -17.589 1.107 2.763 1.00 92.50 284 SER A N 1
ATOM 2325 C CA . SER A 1 284 ? -18.374 1.664 1.661 1.00 92.50 284 SER A CA 1
ATOM 2326 C C . SER A 1 284 ? -17.517 2.534 0.734 1.00 92.50 284 SER A C 1
ATOM 2328 O O . SER A 1 284 ? -16.513 3.121 1.144 1.00 92.50 284 SER A O 1
ATOM 2330 N N . LYS A 1 285 ? -17.928 2.641 -0.536 1.00 93.31 285 LYS A N 1
ATOM 2331 C CA . LYS A 1 285 ? -17.257 3.502 -1.523 1.00 93.31 285 LYS A CA 1
ATOM 2332 C C . LYS A 1 285 ? -17.237 4.968 -1.084 1.00 93.31 285 LYS A C 1
ATOM 2334 O O . LYS A 1 285 ? -16.195 5.605 -1.198 1.00 93.31 285 LYS A O 1
ATOM 2339 N N . ASP A 1 286 ? -18.352 5.454 -0.541 1.00 89.25 286 ASP A N 1
ATOM 2340 C CA . ASP A 1 286 ? -18.510 6.843 -0.096 1.00 89.25 286 ASP A CA 1
ATOM 2341 C C . ASP A 1 286 ? -17.581 7.170 1.079 1.00 89.25 286 ASP A C 1
ATOM 2343 O O . ASP A 1 286 ? -16.934 8.215 1.088 1.00 89.25 286 ASP A O 1
ATOM 2347 N N . GLU A 1 287 ? -17.448 6.257 2.050 1.00 87.25 287 GLU A N 1
ATOM 2348 C CA . GLU A 1 287 ? -16.495 6.424 3.152 1.00 87.25 287 GLU A CA 1
ATOM 2349 C C . GLU A 1 287 ? -15.059 6.467 2.636 1.00 87.25 287 GLU A C 1
ATOM 2351 O O . GLU A 1 287 ? -14.283 7.332 3.036 1.00 87.25 287 GLU A O 1
ATOM 2356 N N . LEU A 1 288 ? -14.691 5.556 1.735 1.00 92.12 288 LEU A N 1
ATOM 2357 C CA . LEU A 1 288 ? -13.332 5.503 1.202 1.00 92.12 288 LEU A CA 1
ATOM 2358 C C . LEU A 1 288 ? -12.988 6.711 0.338 1.00 92.12 288 LEU A C 1
ATOM 2360 O O . LEU A 1 288 ? -11.831 7.123 0.340 1.00 92.12 288 LEU A O 1
ATOM 2364 N N . GLU A 1 289 ? -13.959 7.299 -0.356 1.00 91.38 289 GLU A N 1
ATOM 2365 C CA . GLU A 1 289 ? -13.745 8.514 -1.142 1.00 91.38 289 GLU A CA 1
ATOM 2366 C C . GLU A 1 289 ? -13.294 9.683 -0.257 1.00 91.38 289 GLU A C 1
ATOM 2368 O O . GLU A 1 289 ? -12.382 10.425 -0.618 1.00 91.38 289 GLU A O 1
ATOM 2373 N N . ILE A 1 290 ? -13.838 9.783 0.960 1.00 87.50 290 ILE A N 1
ATOM 2374 C CA . ILE A 1 290 ? -13.445 10.802 1.941 1.00 87.50 290 ILE A CA 1
ATOM 2375 C C . ILE A 1 290 ? -11.966 10.654 2.326 1.00 87.50 290 ILE A C 1
ATOM 2377 O O . ILE A 1 290 ? -11.239 11.645 2.390 1.00 87.50 290 ILE A O 1
ATOM 2381 N N . TYR A 1 291 ? -11.503 9.426 2.580 1.00 89.00 291 TYR A N 1
ATOM 2382 C CA . TYR A 1 291 ? -10.134 9.174 3.047 1.00 89.00 291 TYR A CA 1
ATOM 2383 C C . TYR A 1 291 ? -9.098 9.122 1.922 1.00 89.00 291 TYR A C 1
ATOM 2385 O O . TYR A 1 291 ? -7.970 9.585 2.098 1.00 89.00 291 TYR A O 1
ATOM 2393 N N . LEU A 1 292 ? -9.452 8.501 0.798 1.00 93.38 292 LEU A N 1
ATOM 2394 C CA . LEU A 1 292 ? -8.513 8.095 -0.244 1.00 93.38 292 LEU A CA 1
ATOM 2395 C C . LEU A 1 292 ? -8.721 8.831 -1.568 1.00 93.38 292 LEU A C 1
ATOM 2397 O O . LEU A 1 292 ? -7.784 8.837 -2.359 1.00 93.38 292 LEU A O 1
ATOM 2401 N N . GLY A 1 293 ? -9.871 9.468 -1.812 1.00 92.50 293 GLY A N 1
ATOM 2402 C CA . GLY A 1 293 ? -10.201 10.092 -3.100 1.00 92.50 293 GLY A CA 1
ATOM 2403 C C . GLY A 1 293 ? -9.147 11.099 -3.559 1.00 92.50 293 GLY A C 1
ATOM 2404 O O . GLY A 1 293 ? -8.460 10.896 -4.560 1.00 92.50 293 GLY A O 1
ATOM 2405 N N . SER A 1 294 ? -8.909 12.131 -2.745 1.00 90.12 294 SER A N 1
ATOM 2406 C CA . SER A 1 294 ? -7.887 13.152 -3.030 1.00 90.12 294 SER A CA 1
ATOM 2407 C C . SER A 1 294 ? -6.472 12.575 -3.144 1.00 90.12 294 SER A C 1
ATOM 2409 O O . SER A 1 294 ? -5.673 13.030 -3.963 1.00 90.12 294 SER A O 1
ATOM 2411 N N . ILE A 1 295 ? -6.157 11.546 -2.353 1.00 92.94 295 ILE A N 1
ATOM 2412 C CA . ILE A 1 295 ? -4.848 10.886 -2.360 1.00 92.94 295 ILE A CA 1
ATOM 2413 C C . ILE A 1 295 ? -4.649 10.147 -3.679 1.00 92.94 295 ILE A C 1
ATOM 2415 O O . ILE A 1 295 ? -3.598 10.281 -4.301 1.00 92.94 295 ILE A O 1
ATOM 2419 N N . ILE A 1 296 ? -5.656 9.392 -4.109 1.00 96.00 296 ILE A N 1
ATOM 2420 C CA . ILE A 1 296 ? -5.656 8.633 -5.355 1.00 96.00 296 ILE A CA 1
ATOM 2421 C C . ILE A 1 296 ? -5.529 9.578 -6.549 1.00 96.00 296 ILE A C 1
ATOM 2423 O O . ILE A 1 296 ? -4.660 9.347 -7.388 1.00 96.00 296 ILE A O 1
ATOM 2427 N N . GLU A 1 297 ? -6.310 10.659 -6.595 1.00 95.25 297 GLU A N 1
ATOM 2428 C CA . GLU A 1 297 ? -6.207 11.656 -7.669 1.00 95.25 297 GLU A CA 1
ATOM 2429 C C . GLU A 1 297 ? -4.843 12.353 -7.667 1.00 95.25 297 GLU A C 1
ATOM 2431 O O . GLU A 1 297 ? -4.221 12.498 -8.716 1.00 95.25 297 GLU A O 1
ATOM 2436 N N . THR A 1 298 ? -4.293 12.677 -6.494 1.00 96.12 298 THR A N 1
ATOM 2437 C CA . THR A 1 298 ? -2.920 13.198 -6.397 1.00 96.12 298 THR A CA 1
ATOM 2438 C C . THR A 1 298 ? -1.904 12.202 -6.957 1.00 96.12 298 THR A C 1
ATOM 2440 O O . THR A 1 298 ? -1.016 12.585 -7.713 1.00 96.12 298 THR A O 1
ATOM 2443 N N . LYS A 1 299 ? -2.012 10.908 -6.622 1.00 97.69 299 LYS A N 1
ATOM 2444 C CA . LYS A 1 299 ? -1.098 9.890 -7.167 1.00 97.69 299 LYS A CA 1
ATOM 2445 C C . LYS A 1 299 ? -1.264 9.710 -8.670 1.00 97.69 299 LYS A C 1
ATOM 2447 O O . LYS A 1 299 ? -0.262 9.496 -9.341 1.00 97.69 299 LYS A O 1
ATOM 2452 N N . LYS A 1 300 ? -2.486 9.825 -9.185 1.00 97.94 300 LYS A N 1
ATOM 2453 C CA . LYS A 1 300 ? -2.774 9.790 -10.619 1.00 97.94 300 LYS A CA 1
ATOM 2454 C C . LYS A 1 300 ? -2.104 10.952 -11.352 1.00 97.94 300 LYS A C 1
ATOM 2456 O O . LYS A 1 300 ? -1.418 10.708 -12.336 1.00 97.94 300 LYS A O 1
ATOM 2461 N N . MET A 1 301 ? -2.248 12.182 -10.849 1.00 97.75 301 MET A N 1
ATOM 2462 C CA . MET A 1 301 ? -1.597 13.365 -11.430 1.00 97.75 301 MET A CA 1
ATOM 2463 C C . MET A 1 301 ? -0.075 13.205 -11.457 1.00 97.75 301 MET A C 1
ATOM 2465 O O . MET A 1 301 ? 0.524 13.321 -12.519 1.00 97.75 301 MET A O 1
ATOM 2469 N N . LEU A 1 302 ? 0.534 12.815 -10.332 1.00 97.56 302 LEU A N 1
ATOM 2470 C CA . LEU A 1 302 ? 1.982 12.581 -10.256 1.00 97.56 302 LEU A CA 1
ATOM 2471 C C . LEU A 1 302 ? 2.452 11.470 -11.210 1.00 97.56 302 LEU A C 1
ATOM 2473 O O . LEU A 1 302 ? 3.516 11.576 -11.812 1.00 97.56 302 LEU A O 1
ATOM 2477 N N . ALA A 1 303 ? 1.671 10.395 -11.357 1.00 98.25 303 ALA A N 1
ATOM 2478 C CA . ALA A 1 303 ? 1.978 9.335 -12.313 1.00 98.25 303 ALA A CA 1
ATOM 2479 C C . ALA A 1 303 ? 1.925 9.846 -13.762 1.00 98.25 303 ALA A C 1
ATOM 2481 O O . ALA A 1 303 ? 2.803 9.501 -14.548 1.00 98.25 303 ALA A O 1
ATOM 2482 N N . GLN A 1 304 ? 0.940 10.684 -14.102 1.00 98.31 304 GLN A N 1
ATOM 2483 C CA . GLN A 1 304 ? 0.835 11.293 -15.428 1.00 98.31 304 GLN A CA 1
ATOM 2484 C C . GLN A 1 304 ? 1.996 12.252 -15.710 1.00 98.31 304 GLN A C 1
ATOM 2486 O O . GLN A 1 304 ? 2.558 12.219 -16.798 1.00 98.31 304 GLN A O 1
ATOM 2491 N N . GLU A 1 305 ? 2.385 13.074 -14.736 1.00 97.94 305 GLU A N 1
ATOM 2492 C CA . GLU A 1 305 ? 3.539 13.972 -14.853 1.00 97.94 305 GLU A CA 1
ATOM 2493 C C . GLU A 1 305 ? 4.820 13.183 -15.149 1.00 97.94 305 GLU A C 1
ATOM 2495 O O . GLU A 1 305 ? 5.493 13.452 -16.141 1.00 97.94 305 GLU A O 1
ATOM 2500 N N . SER A 1 306 ? 5.105 12.133 -14.370 1.00 98.06 306 SER A N 1
ATOM 2501 C CA . SER A 1 306 ? 6.286 11.292 -14.607 1.00 98.06 306 SER A CA 1
ATOM 2502 C C . SER A 1 306 ? 6.230 10.530 -15.940 1.00 98.06 306 SER A C 1
ATOM 2504 O O . SER A 1 306 ? 7.269 10.282 -16.552 1.00 98.06 306 SER A O 1
ATOM 2506 N N . LEU A 1 307 ? 5.036 10.149 -16.409 1.00 98.19 307 LEU A N 1
ATOM 2507 C CA . LEU A 1 307 ? 4.849 9.549 -17.735 1.00 98.19 307 LEU A CA 1
ATOM 2508 C C . LEU A 1 307 ? 5.124 10.548 -18.860 1.00 98.19 307 LEU A C 1
ATOM 2510 O O . LEU A 1 307 ? 5.764 10.184 -19.843 1.00 98.19 307 LEU A O 1
ATOM 2514 N N . ASN A 1 308 ? 4.685 11.798 -18.709 1.00 97.88 308 ASN A N 1
ATOM 2515 C CA . ASN A 1 308 ? 4.935 12.854 -19.686 1.00 97.88 308 ASN A CA 1
ATOM 2516 C C . ASN A 1 308 ? 6.439 13.146 -19.804 1.00 97.88 308 ASN A C 1
ATOM 2518 O O . ASN A 1 308 ? 6.958 13.188 -20.916 1.00 97.88 308 ASN A O 1
ATOM 2522 N N . GLU A 1 309 ? 7.156 13.244 -18.681 1.00 97.12 309 GLU A N 1
ATOM 2523 C CA . GLU A 1 309 ? 8.619 13.409 -18.667 1.00 97.12 309 GLU A CA 1
ATOM 2524 C C . GLU A 1 309 ? 9.347 12.235 -19.345 1.00 97.12 309 GLU A C 1
ATOM 2526 O O . GLU A 1 309 ? 10.317 12.418 -20.086 1.00 97.12 309 GLU A O 1
ATOM 2531 N N . LEU A 1 310 ? 8.876 11.003 -19.120 1.00 97.88 310 LEU A N 1
ATOM 2532 C CA . LEU A 1 310 ? 9.410 9.823 -19.797 1.00 97.88 310 LEU A CA 1
ATOM 2533 C C . LEU A 1 310 ? 9.085 9.832 -21.303 1.00 97.88 310 LEU A C 1
ATOM 2535 O O . LEU A 1 310 ? 9.896 9.393 -22.118 1.00 97.88 310 LEU A O 1
ATOM 2539 N N . ASN A 1 311 ? 7.918 10.341 -21.692 1.00 97.31 311 ASN A N 1
ATOM 2540 C CA . ASN A 1 311 ? 7.541 10.473 -23.093 1.00 97.31 311 ASN A CA 1
ATOM 2541 C C . ASN A 1 311 ? 8.412 11.505 -23.821 1.00 97.31 311 ASN A C 1
ATOM 2543 O O . ASN A 1 311 ? 8.806 11.269 -24.958 1.00 97.31 311 ASN A O 1
ATOM 2547 N N . GLU A 1 312 ? 8.776 12.614 -23.175 1.00 96.44 312 GLU A N 1
ATOM 2548 C CA . GLU A 1 312 ? 9.725 13.585 -23.734 1.00 96.44 312 GLU A CA 1
ATOM 2549 C C . GLU A 1 312 ? 11.090 12.948 -24.031 1.00 96.44 312 GLU A C 1
ATOM 2551 O O . GLU A 1 312 ? 11.657 13.185 -25.099 1.00 96.44 312 GLU A O 1
ATOM 2556 N N . GLU A 1 313 ? 11.584 12.080 -23.139 1.00 95.50 313 GLU A N 1
ATOM 2557 C CA . GLU A 1 313 ? 12.803 11.292 -23.376 1.00 95.50 313 GLU A CA 1
ATOM 2558 C C . GLU A 1 313 ? 12.668 10.415 -24.628 1.00 95.50 313 GLU A C 1
ATOM 2560 O O . GLU A 1 313 ? 13.562 10.370 -25.474 1.00 95.50 313 GLU A O 1
ATOM 2565 N N . TYR A 1 314 ? 11.527 9.743 -24.783 1.00 96.19 314 TYR A N 1
ATOM 2566 C CA . TYR A 1 314 ? 11.249 8.921 -25.956 1.00 96.19 314 TYR A CA 1
ATOM 2567 C C . TYR A 1 314 ? 11.150 9.731 -27.247 1.00 96.19 314 TYR A C 1
ATOM 2569 O O . TYR A 1 314 ? 11.766 9.360 -28.246 1.00 96.19 314 TYR A O 1
ATOM 2577 N N . LEU A 1 315 ? 10.440 10.857 -27.232 1.00 94.62 315 LEU A N 1
ATOM 2578 C CA . LEU A 1 315 ? 10.325 11.741 -28.389 1.00 94.62 315 LEU A CA 1
ATOM 2579 C C . LEU A 1 315 ? 11.685 12.327 -28.785 1.00 94.62 315 LEU A C 1
ATOM 2581 O O . LEU A 1 315 ? 11.998 12.384 -29.973 1.00 94.62 315 LEU A O 1
ATOM 2585 N N . GLY A 1 316 ? 12.524 12.693 -27.812 1.00 93.12 316 GLY A N 1
ATOM 2586 C CA . GLY A 1 316 ? 13.899 13.138 -28.055 1.00 93.12 316 GLY A CA 1
ATOM 2587 C C . GLY A 1 316 ? 14.809 12.040 -28.617 1.00 93.12 316 GLY A C 1
ATOM 2588 O O . GLY A 1 316 ? 15.775 12.328 -29.325 1.00 93.12 316 GLY A O 1
ATOM 2589 N N . ALA A 1 317 ? 14.489 10.773 -28.346 1.00 92.56 317 ALA A N 1
ATOM 2590 C CA . ALA A 1 317 ? 15.201 9.618 -28.875 1.00 92.56 317 ALA A CA 1
ATOM 2591 C C . ALA A 1 317 ? 14.809 9.260 -30.322 1.00 92.56 317 ALA A C 1
ATOM 2593 O O . ALA A 1 317 ? 15.549 8.519 -30.985 1.00 92.56 317 ALA A O 1
ATOM 2594 N N . LEU A 1 318 ? 13.678 9.775 -30.824 1.00 90.56 318 LEU A N 1
ATOM 2595 C CA . LEU A 1 318 ? 13.237 9.535 -32.195 1.00 90.56 318 LEU A CA 1
ATOM 2596 C C . LEU A 1 318 ? 14.187 10.200 -33.204 1.00 90.56 318 LEU A C 1
ATOM 2598 O O . LEU A 1 318 ? 14.620 11.340 -33.021 1.00 90.56 318 LEU A O 1
ATOM 2602 N N . PRO A 1 319 ? 14.521 9.518 -34.311 1.00 83.56 319 PRO A N 1
ATOM 2603 C CA . PRO A 1 319 ? 15.357 10.112 -35.340 1.00 83.56 319 PRO A CA 1
ATOM 2604 C C . PRO A 1 319 ? 14.626 11.279 -36.018 1.00 83.56 319 PRO A C 1
ATOM 2606 O O . PRO A 1 319 ? 13.487 11.150 -36.457 1.00 83.56 319 PRO A O 1
ATOM 2609 N N . SER A 1 320 ? 15.323 12.407 -36.183 1.00 76.88 320 SER A N 1
ATOM 2610 C CA . SER A 1 320 ? 14.803 13.621 -36.841 1.00 76.88 320 SER A CA 1
ATOM 2611 C C . SER A 1 320 ? 14.477 13.440 -38.328 1.00 76.88 320 SER A C 1
ATOM 2613 O O . SER A 1 320 ? 13.832 14.289 -38.940 1.00 76.88 320 SER A O 1
ATOM 2615 N N . LYS A 1 321 ? 14.924 12.332 -38.925 1.00 68.56 321 LYS A N 1
ATOM 2616 C CA . LYS A 1 321 ? 14.557 11.906 -40.274 1.00 68.56 321 LYS A CA 1
ATOM 2617 C C . LYS A 1 321 ? 13.797 10.586 -40.176 1.00 68.56 321 LYS A C 1
ATOM 2619 O O . LYS A 1 321 ? 14.233 9.717 -39.419 1.00 68.56 321 LYS A O 1
ATOM 2624 N N . PRO A 1 322 ? 12.720 10.398 -40.962 1.00 64.19 322 PRO A N 1
ATOM 2625 C CA . PRO A 1 322 ? 11.997 9.136 -40.979 1.00 64.19 322 PRO A CA 1
ATOM 2626 C C . PRO A 1 322 ? 12.975 7.996 -41.255 1.00 64.19 322 PRO A C 1
ATOM 2628 O O . PRO A 1 322 ? 13.801 8.083 -42.173 1.00 64.19 322 PRO A O 1
ATOM 2631 N N . ILE A 1 323 ? 12.899 6.943 -40.438 1.00 58.72 323 ILE A N 1
ATOM 2632 C CA . ILE A 1 323 ? 13.670 5.721 -40.647 1.00 58.72 323 ILE A CA 1
ATOM 2633 C C . ILE A 1 323 ? 13.273 5.211 -42.029 1.00 58.72 323 ILE A C 1
ATOM 2635 O O . ILE A 1 323 ? 12.169 4.705 -42.223 1.00 58.72 323 ILE A O 1
ATOM 2639 N N . ARG A 1 324 ? 14.165 5.363 -43.013 1.00 52.31 324 ARG A N 1
ATOM 2640 C CA . ARG A 1 324 ? 14.034 4.647 -44.278 1.00 52.31 324 ARG A CA 1
ATOM 2641 C C . ARG A 1 324 ? 14.244 3.181 -43.942 1.00 52.31 324 ARG A C 1
ATOM 2643 O O . ARG A 1 324 ? 15.384 2.727 -43.853 1.00 52.31 324 ARG A O 1
ATOM 2650 N N . LEU A 1 325 ? 13.149 2.466 -43.688 1.00 54.72 325 LEU A N 1
ATOM 2651 C CA . LEU A 1 325 ? 13.175 1.015 -43.613 1.00 54.72 325 LEU A CA 1
ATOM 2652 C C . LEU A 1 325 ? 13.858 0.540 -44.896 1.00 54.72 325 LEU A C 1
ATOM 2654 O O . LEU A 1 325 ? 13.412 0.869 -45.995 1.00 54.72 325 LEU A O 1
ATOM 2658 N N . LYS A 1 326 ? 14.985 -0.170 -44.772 1.00 54.59 326 LYS A N 1
ATOM 2659 C CA . LYS A 1 326 ? 15.522 -0.903 -45.919 1.00 54.59 326 LYS A CA 1
ATOM 2660 C C . LYS A 1 326 ? 14.411 -1.853 -46.334 1.00 54.59 326 LYS A C 1
ATOM 2662 O O . LYS A 1 326 ? 14.069 -2.732 -45.548 1.00 54.59 326 LYS A O 1
ATOM 2667 N N . GLU A 1 327 ? 13.841 -1.648 -47.518 1.00 53.53 327 GLU A N 1
ATOM 2668 C CA . GLU A 1 327 ? 12.868 -2.564 -48.103 1.00 53.53 327 GLU A CA 1
ATOM 2669 C C . GLU A 1 327 ? 13.484 -3.962 -48.183 1.00 53.53 327 GLU A C 1
ATOM 2671 O O . GLU A 1 327 ? 14.190 -4.309 -49.138 1.00 53.53 327 GLU A O 1
ATOM 2676 N N . ASN A 1 328 ? 13.231 -4.770 -47.161 1.00 66.38 328 ASN A N 1
ATOM 2677 C CA . ASN A 1 328 ? 13.487 -6.190 -47.230 1.00 66.38 328 ASN A CA 1
ATOM 2678 C C . ASN A 1 328 ? 12.322 -6.851 -47.984 1.00 66.38 328 ASN A C 1
ATOM 2680 O O . ASN A 1 328 ? 11.251 -6.266 -48.178 1.00 66.38 328 ASN A O 1
ATOM 2684 N N . GLU A 1 329 ? 12.545 -8.071 -48.459 1.00 66.56 329 GLU A N 1
ATOM 2685 C CA . GLU A 1 329 ? 11.549 -8.817 -49.236 1.00 66.56 329 GLU A CA 1
ATOM 2686 C C . GLU A 1 329 ? 10.202 -8.953 -48.512 1.00 66.56 329 GLU A C 1
ATOM 2688 O O . GLU A 1 329 ? 9.153 -8.986 -49.152 1.00 66.56 329 GLU A O 1
ATOM 2693 N N . ILE A 1 330 ? 10.227 -8.994 -47.178 1.00 68.56 330 ILE A N 1
ATOM 2694 C CA . ILE A 1 330 ? 9.037 -9.113 -46.336 1.00 68.56 330 ILE A CA 1
ATOM 2695 C C . ILE A 1 330 ? 8.249 -7.799 -46.343 1.00 68.56 330 ILE A C 1
ATOM 2697 O O . ILE A 1 330 ? 7.043 -7.828 -46.562 1.00 68.56 330 ILE A O 1
ATOM 2701 N N . SER A 1 331 ? 8.909 -6.647 -46.199 1.00 66.19 331 SER A N 1
ATOM 2702 C CA . SER A 1 331 ? 8.276 -5.326 -46.297 1.00 66.19 331 SER A CA 1
ATOM 2703 C C . SER A 1 331 ? 7.637 -5.103 -47.669 1.00 66.19 331 SER A C 1
ATOM 2705 O O . SER A 1 331 ? 6.518 -4.605 -47.735 1.00 66.19 331 SER A O 1
ATOM 2707 N N . ARG A 1 332 ? 8.288 -5.547 -48.758 1.00 72.12 332 ARG A N 1
ATOM 2708 C CA . ARG A 1 332 ? 7.697 -5.504 -50.109 1.00 72.12 332 ARG A CA 1
ATOM 2709 C C . ARG A 1 332 ? 6.495 -6.436 -50.255 1.00 72.12 332 ARG A C 1
ATOM 2711 O O . ARG A 1 332 ? 5.505 -6.046 -50.864 1.00 72.12 332 ARG A O 1
ATOM 2718 N N . LYS A 1 333 ? 6.546 -7.643 -49.681 1.00 73.81 333 LYS A N 1
ATOM 2719 C CA . LYS A 1 333 ? 5.401 -8.569 -49.676 1.00 73.81 333 LYS A CA 1
ATOM 2720 C C . LYS A 1 333 ? 4.222 -8.019 -48.875 1.00 73.81 333 LYS A C 1
ATOM 2722 O O . LYS A 1 333 ? 3.102 -8.086 -49.361 1.00 73.81 333 LYS A O 1
ATOM 2727 N N . ILE A 1 334 ? 4.463 -7.442 -47.697 1.00 71.25 334 ILE A N 1
ATOM 2728 C CA . ILE A 1 334 ? 3.415 -6.826 -46.870 1.00 71.25 334 ILE A CA 1
ATOM 2729 C C . ILE A 1 334 ? 2.801 -5.625 -47.594 1.00 71.25 334 ILE A C 1
ATOM 2731 O O . ILE A 1 334 ? 1.582 -5.546 -47.683 1.00 71.25 334 ILE A O 1
ATOM 2735 N N . ALA A 1 335 ? 3.621 -4.737 -48.167 1.00 71.56 335 ALA A N 1
ATOM 2736 C CA . ALA A 1 335 ? 3.131 -3.599 -48.943 1.00 71.56 335 ALA A CA 1
ATOM 2737 C C . ALA A 1 335 ? 2.269 -4.048 -50.133 1.00 71.56 335 ALA A C 1
ATOM 2739 O O . ALA A 1 335 ? 1.188 -3.510 -50.333 1.00 71.56 335 ALA A O 1
ATOM 2740 N N . LYS A 1 336 ? 2.695 -5.094 -50.855 1.00 78.12 336 LYS A N 1
ATOM 2741 C CA . LYS A 1 336 ? 1.933 -5.666 -51.971 1.00 78.12 336 LYS A CA 1
ATOM 2742 C C . LYS A 1 336 ? 0.592 -6.262 -51.526 1.00 78.12 336 LYS A C 1
ATOM 2744 O O . LYS A 1 336 ? -0.416 -6.010 -52.170 1.00 78.12 336 LYS A O 1
ATOM 2749 N N . VAL A 1 337 ? 0.569 -7.004 -50.416 1.00 75.38 337 VAL A N 1
ATOM 2750 C CA . VAL A 1 337 ? -0.672 -7.563 -49.850 1.00 75.38 337 VAL A CA 1
ATOM 2751 C C . VAL A 1 337 ? -1.622 -6.453 -49.402 1.00 75.38 337 VAL A C 1
ATOM 2753 O O . VAL A 1 337 ? -2.821 -6.556 -49.641 1.00 75.38 337 VAL A O 1
ATOM 2756 N N . MET A 1 338 ? -1.107 -5.386 -48.782 1.00 68.50 338 MET A N 1
ATOM 2757 C CA . MET A 1 338 ? -1.936 -4.246 -48.387 1.00 68.50 338 MET A CA 1
ATOM 2758 C C . MET A 1 338 ? -2.478 -3.490 -49.603 1.00 68.50 338 MET A C 1
ATOM 2760 O O . MET A 1 338 ? -3.673 -3.223 -49.641 1.00 68.50 338 MET A O 1
ATOM 2764 N N . ASP A 1 339 ? -1.660 -3.221 -50.624 1.00 75.44 339 ASP A N 1
ATOM 2765 C CA . ASP A 1 339 ? -2.109 -2.591 -51.876 1.00 75.44 339 ASP A CA 1
ATOM 2766 C C . ASP A 1 339 ? -3.194 -3.424 -52.574 1.00 75.44 339 ASP A C 1
ATOM 2768 O O . ASP A 1 339 ? -4.231 -2.884 -52.957 1.00 75.44 339 ASP A O 1
ATOM 2772 N N . GLU A 1 340 ? -3.004 -4.743 -52.678 1.00 75.75 340 GLU A N 1
ATOM 2773 C CA . GLU A 1 340 ? -4.005 -5.671 -53.221 1.00 75.75 340 GLU A CA 1
ATOM 2774 C C . GLU A 1 340 ? -5.312 -5.636 -52.409 1.00 75.75 340 GLU A C 1
ATOM 2776 O O . GLU A 1 340 ? -6.400 -5.656 -52.987 1.00 75.75 340 GLU A O 1
ATOM 2781 N N . TRP A 1 341 ? -5.231 -5.507 -51.081 1.00 65.44 341 TRP A N 1
ATOM 2782 C CA . TRP A 1 341 ? -6.395 -5.354 -50.203 1.00 65.44 341 TRP A CA 1
ATOM 2783 C C . TRP A 1 341 ? -7.139 -4.034 -50.433 1.00 65.44 341 TRP A C 1
ATOM 2785 O O . TRP A 1 341 ? -8.345 -4.048 -50.680 1.00 65.44 341 TRP A O 1
ATOM 2795 N N . THR A 1 342 ? -6.428 -2.905 -50.426 1.00 66.50 342 THR A N 1
ATOM 2796 C CA . THR A 1 342 ? -7.014 -1.572 -50.668 1.00 66.50 342 THR A CA 1
ATOM 2797 C C . THR A 1 342 ? -7.617 -1.447 -52.068 1.00 66.50 342 THR A C 1
ATOM 2799 O O . THR A 1 342 ? -8.646 -0.796 -52.248 1.00 66.50 342 THR A O 1
ATOM 2802 N N . GLN A 1 343 ? -7.019 -2.101 -53.067 1.00 63.03 343 GLN A N 1
ATOM 2803 C CA . GLN A 1 343 ? -7.593 -2.189 -54.407 1.00 63.03 343 GLN A CA 1
ATOM 2804 C C . GLN A 1 343 ? -8.810 -3.119 -54.437 1.00 63.03 343 GLN A C 1
ATOM 2806 O O . GLN A 1 343 ? -9.779 -2.810 -55.115 1.00 63.03 343 GLN A O 1
ATOM 2811 N N . SER A 1 344 ? -8.838 -4.213 -53.671 1.00 55.66 344 SER A N 1
ATOM 2812 C CA . SER A 1 344 ? -10.018 -5.091 -53.598 1.00 55.66 344 SER A CA 1
ATOM 2813 C C . SER A 1 344 ? -11.251 -4.418 -52.968 1.00 55.66 344 SER A C 1
ATOM 2815 O O . SER A 1 344 ? -12.382 -4.751 -53.322 1.00 55.66 344 SER A O 1
ATOM 2817 N N . GLU A 1 345 ? -11.053 -3.431 -52.087 1.00 50.56 345 GLU A N 1
ATOM 2818 C CA . GLU A 1 345 ? -12.139 -2.621 -51.519 1.00 50.56 345 GLU A CA 1
ATOM 2819 C C . GLU A 1 345 ? -12.653 -1.540 -52.478 1.00 50.56 345 GLU A C 1
ATOM 2821 O O . GLU A 1 345 ? -13.823 -1.162 -52.392 1.00 50.56 345 GLU A O 1
ATOM 2826 N N . SER A 1 346 ? -11.839 -1.076 -53.434 1.00 48.28 346 SER A N 1
ATOM 2827 C CA . SER A 1 346 ? -12.288 -0.097 -54.433 1.00 48.28 346 SER A CA 1
ATOM 2828 C C . SER A 1 346 ? -13.224 -0.696 -55.491 1.00 48.28 346 SER A C 1
ATOM 2830 O O . SER A 1 346 ? -14.004 0.048 -56.074 1.00 48.28 346 SER A O 1
ATOM 2832 N N . TRP A 1 347 ? -13.235 -2.026 -55.663 1.00 48.91 347 TRP A N 1
ATOM 2833 C CA . TRP A 1 347 ? -14.217 -2.761 -56.482 1.00 48.91 347 TRP A CA 1
ATOM 2834 C C . TRP A 1 347 ? -15.546 -3.054 -55.759 1.00 48.91 347 TRP A C 1
ATOM 2836 O O . TRP A 1 347 ? -16.463 -3.601 -56.370 1.00 48.91 347 TRP A O 1
ATOM 2846 N N . ARG A 1 348 ? -15.658 -2.747 -54.455 1.00 47.03 348 ARG A N 1
ATOM 2847 C CA . ARG A 1 348 ? -16.894 -2.913 -53.657 1.00 47.03 348 ARG A CA 1
ATOM 2848 C C . ARG A 1 348 ? -17.718 -1.625 -53.512 1.00 47.03 348 ARG A C 1
ATOM 2850 O O . ARG A 1 348 ? -18.720 -1.635 -52.798 1.00 47.03 348 ARG A O 1
ATOM 2857 N N . LYS A 1 349 ? -17.312 -0.541 -54.173 1.00 44.38 349 LYS A N 1
ATOM 2858 C CA . LYS A 1 349 ? -18.157 0.627 -54.462 1.00 44.38 349 LYS A CA 1
ATOM 2859 C C . LYS A 1 349 ? -18.612 0.554 -55.908 1.00 44.38 349 LYS A C 1
ATOM 2861 O O . LYS A 1 349 ? -19.751 1.001 -56.156 1.00 44.38 349 LYS A O 1
#

Foldseek 3Di:
DPDPPDDQDLVRLLVQLLVVQLVAKDFLVVSCVSSVHDSVSSVVSLVVCVVVVQKDWFDDPDDTIIIHGQPVFFVLSDRADVVLLLVLLLLLQLLQVLLCVVPVDGDDQLRSQLLVVVLCVVVVVLHLWAQFLLGTGGRTRDDSPDNSDDPDADPCNVVSSVSSNVVCVVCVPPDSVVSSLVSCVVVVVQLNVLLVVLLVCLVVVPLPCNLVSLVVNLVSVVVDDDDPVLSVLSVLLSVLSVLCSVLVNSDNVLSVLNNQLSVLNSNLVRLVRRLVSNVVSPDDNVRCCRRRVVVNVVSVVSSVVSSVVSVVSSVVSDDPDPPPPPDDVVNVVVVVVVVVVVVVVVVVD